Protein AF-A0A952DZU2-F1 (afdb_monomer)

Solvent-accessible surface area (backbone atoms only — not comparable to full-atom values): 10798 Å² total; per-residue (Å²): 139,82,83,81,83,76,73,86,67,88,85,67,84,76,77,69,56,69,80,47,54,79,57,41,56,65,68,58,56,51,52,54,42,54,77,71,47,95,47,77,78,53,38,59,55,47,50,52,53,35,51,53,52,50,53,54,41,44,78,71,70,48,87,84,48,56,68,54,53,53,50,50,45,50,53,47,50,51,54,50,52,52,50,55,48,52,55,49,53,50,48,52,51,54,55,57,62,64,62,76,58,91,70,89,75,73,101,78,83,53,73,67,55,56,48,52,51,49,46,48,53,53,49,46,66,74,45,56,76,65,58,38,48,51,51,48,46,48,68,32,92,88,65,57,44,50,44,52,58,50,4,68,74,73,77,40,54,38,69,53,39,45,52,49,49,51,52,53,50,54,50,42,51,51,52,46,51,54,65,73,76,108

Secondary structure (DSSP, 8-state):
---------TT------HHHHTTS-HHHHHHHHHHH-SSTHHHHHHHHHHHHHHHHHHHTT----HHHHHHHHHHHHHHHHHHHHHHHHHHHHHHHHTT-S-----S---HHHHHHHHHHHHHHHTS-HHHHHHHHHHH-TTT---HHHHHHHHT--HHHHHHHHHHHHHHHHHHHHHHH--

Mean predicted aligned error: 18.75 Å

Sequence (182 aa):
MTINNSLNTDRFQLKFPLWLEDILPVQSAMSYVRSRSSRNSDVDDILNLALERLRKSRCRGVQINKGYVFTTLRNLVIDRNKKLKSERDKRSESEESRLHRPSKEIVSKNSNDDEKSKWVFEAINQFDLRGRVIVKLRCHPLYKFTFKEIGDIIGYSESTARTEFKNIREIIKSYVNAKTYT

Foldseek 3Di:
DDDDPCPPPPPDPPPQDPVVCVADPPVVLLVVLVVLAPDNVVSNVLVVVLSVVVVVCVVVVHDDHNVNSVVSSVVSSVVVVVVVVVVVVVVVVVVVVVVPPDDDDDPPDDVVVVVLVVLLVVLLVPDDPLLVQLCCQCVPPPHNDQLCVSCVVSVHHSVRSVVSPVVSVVSSVVRSVVVVVD

Radius of gyration: 24.89 Å; Cα contacts (8 Å, |Δi|>4): 102; chains: 1; bounding box: 62×43×68 Å

pLDDT: mean 73.69, std 16.46, range [33.16, 92.06]

Nearest PDB structures (foldseek):
  1or7-assembly3_A  TM=4.077E-01  e=3.264E-03  Escherichia coli
  8hkc-assembly1_E  TM=4.055E-01  e=5.555E-03  Escherichia coli K-12

Structure (mmCIF, N/CA/C/O backbone):
data_AF-A0A952DZU2-F1
#
_entry.id   AF-A0A952DZU2-F1
#
loop_
_atom_site.group_PDB
_atom_site.id
_atom_site.type_symbol
_atom_site.label_atom_id
_atom_site.label_alt_id
_atom_site.label_comp_id
_atom_site.label_asym_id
_atom_site.label_entity_id
_atom_site.label_seq_id
_atom_site.pdbx_PDB_ins_code
_atom_site.Cartn_x
_atom_site.Cartn_y
_atom_site.Cartn_z
_atom_site.occupancy
_atom_site.B_iso_or_equiv
_atom_site.auth_seq_id
_atom_site.auth_comp_id
_atom_site.auth_asym_id
_atom_site.auth_atom_id
_atom_site.pdbx_PDB_model_num
ATOM 1 N N . MET A 1 1 ? -26.184 -23.952 -12.943 1.00 35.69 1 MET A N 1
ATOM 2 C CA . MET A 1 1 ? -24.734 -23.766 -13.167 1.00 35.69 1 MET A CA 1
ATOM 3 C C . MET A 1 1 ? -24.291 -22.562 -12.359 1.00 35.69 1 MET A C 1
ATOM 5 O O . MET A 1 1 ? -24.525 -21.434 -12.767 1.00 35.69 1 MET A O 1
ATOM 9 N N . THR A 1 2 ? -23.770 -22.804 -11.162 1.00 33.16 2 THR A N 1
ATOM 10 C CA . THR A 1 2 ? -23.407 -21.765 -10.193 1.00 33.16 2 THR A CA 1
ATOM 11 C C . THR A 1 2 ? -21.909 -21.517 -10.316 1.00 33.16 2 THR A C 1
ATOM 13 O O . THR A 1 2 ? -21.110 -22.430 -10.120 1.00 33.16 2 THR A O 1
ATOM 16 N N . ILE A 1 3 ? -21.530 -20.306 -10.722 1.00 36.62 3 ILE A N 1
ATOM 17 C CA . ILE A 1 3 ? -20.132 -19.905 -10.888 1.00 36.62 3 ILE A CA 1
ATOM 18 C C . ILE A 1 3 ? -19.553 -19.667 -9.491 1.00 36.62 3 ILE A C 1
ATOM 20 O O . ILE A 1 3 ? -19.939 -18.728 -8.795 1.00 36.62 3 ILE A O 1
ATOM 24 N N . ASN A 1 4 ? -18.642 -20.546 -9.081 1.00 34.88 4 ASN A N 1
ATOM 25 C CA . ASN A 1 4 ? -17.862 -20.410 -7.859 1.00 34.88 4 ASN A CA 1
ATOM 26 C C . ASN A 1 4 ? -16.911 -19.212 -7.985 1.00 34.88 4 ASN A C 1
ATOM 28 O O . ASN A 1 4 ? -15.838 -19.313 -8.576 1.00 34.88 4 ASN A O 1
ATOM 32 N N . ASN A 1 5 ? -17.287 -18.087 -7.378 1.00 39.88 5 ASN A N 1
ATOM 33 C CA . ASN A 1 5 ? -16.368 -17.003 -7.036 1.00 39.88 5 ASN A CA 1
ATOM 34 C C . ASN A 1 5 ? -15.533 -17.416 -5.812 1.00 39.88 5 ASN A C 1
ATOM 36 O O . ASN A 1 5 ? -15.720 -16.905 -4.710 1.00 39.88 5 ASN A O 1
ATOM 40 N N . SER A 1 6 ? -14.597 -18.352 -5.989 1.00 36.16 6 SER A N 1
ATOM 41 C CA . SER A 1 6 ? -13.547 -18.597 -4.997 1.00 36.16 6 SER A CA 1
ATOM 42 C C . SER A 1 6 ? -12.444 -17.553 -5.183 1.00 36.16 6 SER A C 1
ATOM 44 O O . SER A 1 6 ? -11.382 -17.822 -5.750 1.00 36.16 6 SER A O 1
ATOM 46 N N . LEU A 1 7 ? -12.712 -16.326 -4.730 1.00 38.25 7 LEU A N 1
ATOM 47 C CA . LEU A 1 7 ? -11.639 -15.388 -4.429 1.00 38.25 7 LEU A CA 1
ATOM 48 C C . LEU A 1 7 ? -10.814 -16.023 -3.315 1.00 38.25 7 LEU A C 1
ATOM 50 O O . LEU A 1 7 ? -11.306 -16.273 -2.222 1.00 38.25 7 LEU A O 1
ATOM 54 N N . ASN A 1 8 ? -9.574 -16.332 -3.658 1.00 33.81 8 ASN A N 1
ATOM 55 C CA . ASN A 1 8 ? -8.573 -16.992 -2.842 1.00 33.81 8 ASN A CA 1
ATOM 56 C C . ASN A 1 8 ? -8.267 -16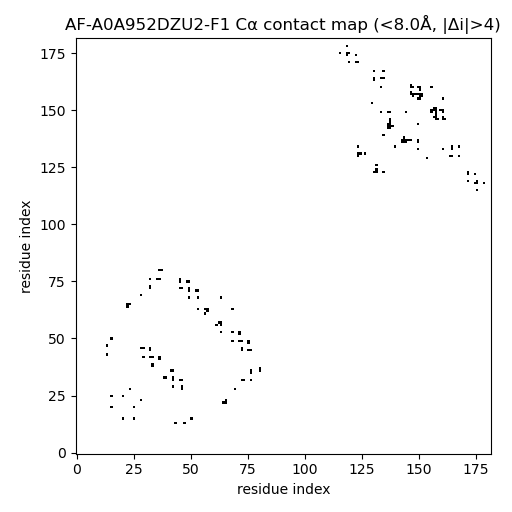.133 -1.591 1.00 33.81 8 ASN A C 1
ATOM 58 O O . ASN A 1 8 ? -7.350 -15.314 -1.591 1.00 33.81 8 ASN A O 1
ATOM 62 N N . THR A 1 9 ? -9.094 -16.255 -0.547 1.00 44.84 9 THR A N 1
ATOM 63 C CA . THR A 1 9 ? -8.983 -15.547 0.744 1.00 44.84 9 THR A CA 1
ATOM 64 C C . THR A 1 9 ? -8.050 -16.238 1.741 1.00 44.84 9 THR A C 1
ATOM 66 O O . THR A 1 9 ? -7.804 -15.706 2.821 1.00 44.84 9 THR A O 1
ATOM 69 N N . ASP A 1 10 ? -7.469 -17.380 1.380 1.00 36.72 10 ASP A N 1
ATOM 70 C CA . ASP A 1 10 ? -6.779 -18.271 2.322 1.00 36.72 10 ASP A CA 1
ATOM 71 C C . ASP A 1 10 ? -5.339 -17.890 2.689 1.00 36.72 10 ASP A C 1
ATOM 73 O O . ASP A 1 10 ? -4.655 -18.658 3.361 1.00 36.72 10 ASP A O 1
ATOM 77 N N . ARG A 1 11 ? -4.842 -16.702 2.320 1.00 38.53 11 ARG A N 1
ATOM 78 C CA . ARG A 1 11 ? -3.463 -16.310 2.682 1.00 38.53 11 ARG A CA 1
ATOM 79 C C . ARG A 1 11 ? -3.306 -15.339 3.843 1.00 38.53 11 ARG A C 1
ATOM 81 O O . ARG A 1 11 ? -2.178 -15.157 4.280 1.00 38.53 11 ARG A O 1
ATOM 88 N N . PHE A 1 12 ? -4.379 -14.772 4.394 1.00 42.47 12 PHE A N 1
ATOM 89 C CA . PHE A 1 12 ? -4.252 -13.787 5.476 1.00 42.47 12 PHE A CA 1
ATOM 90 C C . PHE A 1 12 ? -5.420 -13.865 6.464 1.00 42.47 12 PHE A C 1
ATOM 92 O O . PHE A 1 12 ? -6.283 -12.991 6.507 1.00 42.47 12 PHE A O 1
ATOM 99 N N . GLN A 1 13 ? -5.447 -14.917 7.289 1.00 45.38 13 GLN A N 1
ATOM 100 C CA . GLN A 1 13 ? -6.328 -14.966 8.458 1.00 45.38 13 GLN A CA 1
ATOM 101 C C . GLN A 1 13 ? -5.764 -14.080 9.578 1.00 45.38 13 GLN A C 1
ATOM 103 O O . GLN A 1 13 ? -5.236 -14.561 10.580 1.00 45.38 13 GLN A O 1
ATOM 108 N N . LEU A 1 14 ? -5.896 -12.763 9.425 1.00 53.56 14 LEU A N 1
ATOM 109 C CA . LEU A 1 14 ? -5.988 -11.884 10.588 1.00 53.56 14 LEU A CA 1
ATOM 110 C C . LEU A 1 14 ? -7.241 -12.321 11.356 1.00 53.56 14 LEU A C 1
ATOM 112 O O . LEU A 1 14 ? -8.358 -11.992 10.963 1.00 53.56 14 LEU A O 1
ATOM 116 N N . LYS A 1 15 ? -7.068 -13.118 12.416 1.00 60.16 15 LYS A N 1
ATOM 117 C CA . LYS A 1 15 ? -8.166 -13.467 13.322 1.00 60.16 15 LYS A CA 1
ATOM 118 C C . LYS A 1 15 ? -8.523 -12.221 14.116 1.00 60.16 15 LYS A C 1
ATOM 120 O O . LYS A 1 15 ? -7.889 -11.910 15.127 1.00 60.16 15 LYS A O 1
ATOM 125 N N . PHE A 1 16 ? -9.509 -11.483 13.621 1.00 63.47 16 PHE A N 1
ATOM 126 C CA . PHE A 1 16 ? -10.085 -10.393 14.378 1.00 63.47 16 PHE A CA 1
ATOM 127 C C . PHE A 1 16 ? -10.717 -10.966 15.649 1.00 63.47 16 PHE A C 1
ATOM 129 O O . PHE A 1 16 ? -11.308 -12.045 15.626 1.00 63.47 16 PHE A O 1
ATOM 136 N N . PRO A 1 17 ? -10.555 -10.298 16.797 1.00 68.38 17 PRO A N 1
ATOM 137 C CA . PRO A 1 17 ? -11.273 -10.707 17.986 1.00 68.38 17 PRO A CA 1
ATOM 138 C C . PRO A 1 17 ? -12.782 -10.606 17.731 1.00 68.38 17 PRO A C 1
ATOM 140 O O . PRO A 1 17 ? -13.221 -9.588 17.203 1.00 68.38 17 PRO A O 1
ATOM 143 N N . LEU A 1 18 ? -13.562 -11.595 18.178 1.00 67.81 18 LEU A N 1
ATOM 144 C CA . LEU A 1 18 ? -15.026 -11.647 17.996 1.00 67.81 18 LEU A CA 1
ATOM 145 C C . LEU A 1 18 ? -15.722 -10.324 18.364 1.00 67.81 18 LEU A C 1
ATOM 147 O O . LEU A 1 18 ? -16.526 -9.793 17.615 1.00 67.81 18 LEU A O 1
ATOM 151 N N . TRP A 1 19 ? -15.299 -9.706 19.468 1.00 68.62 19 TRP A N 1
ATOM 152 C CA . TRP A 1 19 ? -15.843 -8.426 19.931 1.00 68.62 19 TRP A CA 1
ATOM 153 C C . TRP A 1 19 ? -15.613 -7.244 18.978 1.00 68.62 19 TRP A C 1
ATOM 155 O O . TRP A 1 19 ? -16.259 -6.211 19.123 1.00 68.62 19 TRP A O 1
ATOM 165 N N . LEU A 1 20 ? -14.639 -7.341 18.071 1.00 68.88 20 LEU A N 1
ATOM 166 C CA . LEU A 1 20 ? -14.389 -6.328 17.053 1.00 68.88 20 LEU A CA 1
ATOM 167 C C . LEU A 1 20 ? -15.168 -6.622 15.769 1.00 68.88 20 LEU A C 1
ATOM 169 O O . LEU A 1 20 ? -15.533 -5.671 15.083 1.00 68.88 20 LEU A O 1
ATOM 173 N N . GLU A 1 21 ? -15.453 -7.895 15.474 1.00 69.94 21 GLU A N 1
ATOM 174 C CA . GLU A 1 21 ? -16.334 -8.290 14.366 1.00 69.94 21 GLU A CA 1
ATOM 175 C C . GLU A 1 21 ? -17.745 -7.721 14.563 1.00 69.94 21 GLU A C 1
ATOM 177 O O . GLU A 1 21 ? -18.332 -7.201 13.614 1.00 69.94 21 GLU A O 1
ATOM 182 N N . ASP A 1 22 ? -18.217 -7.681 15.813 1.00 68.81 22 ASP A N 1
ATOM 183 C CA . ASP A 1 22 ? -19.495 -7.063 16.191 1.00 68.81 22 ASP A CA 1
ATOM 184 C C . ASP A 1 22 ? -19.522 -5.535 15.972 1.00 68.81 22 ASP A C 1
ATOM 186 O O . ASP A 1 22 ? -20.578 -4.934 15.773 1.00 68.81 22 ASP A O 1
ATOM 190 N N . ILE A 1 23 ? -18.360 -4.873 16.014 1.00 71.31 23 ILE A N 1
ATOM 191 C CA . ILE A 1 23 ? -18.237 -3.404 15.944 1.00 71.31 23 ILE A CA 1
ATOM 192 C C . ILE A 1 23 ? -17.929 -2.934 14.516 1.00 71.31 23 ILE A C 1
ATOM 194 O O . ILE A 1 23 ? -18.311 -1.824 14.116 1.00 71.31 23 ILE A O 1
ATOM 198 N N . LEU A 1 24 ? -17.193 -3.737 13.747 1.00 73.50 24 LEU A N 1
ATOM 199 C CA . LEU A 1 24 ? -16.714 -3.365 12.427 1.00 73.50 24 LEU A CA 1
ATOM 200 C C . LEU A 1 24 ? -16.529 -4.594 11.524 1.00 73.50 24 LEU A C 1
ATOM 202 O O . LEU A 1 24 ? -15.753 -5.486 11.867 1.00 73.50 24 LEU A O 1
ATOM 206 N N . PRO A 1 25 ? -17.100 -4.594 10.303 1.00 75.62 25 PRO A N 1
ATOM 207 C CA . PRO A 1 25 ? -16.791 -5.629 9.330 1.00 75.62 25 PRO A CA 1
ATOM 208 C C . PRO A 1 25 ? -15.300 -5.596 8.979 1.00 75.62 25 PRO A C 1
ATOM 210 O O . PRO A 1 25 ? -14.771 -4.561 8.556 1.00 75.62 25 PRO A O 1
ATOM 213 N N . VAL A 1 26 ? -14.633 -6.745 9.096 1.00 71.00 26 VAL A N 1
ATOM 214 C CA . VAL A 1 26 ? -13.205 -6.930 8.771 1.00 71.00 26 VAL A CA 1
ATOM 215 C C . VAL A 1 26 ? -12.861 -6.379 7.385 1.00 71.00 26 VAL A C 1
ATOM 217 O O . VAL A 1 26 ? -11.867 -5.671 7.202 1.00 71.00 26 VAL A O 1
ATOM 220 N N . GLN A 1 27 ? -13.740 -6.622 6.411 1.00 76.06 27 GLN A N 1
ATOM 221 C CA . GLN A 1 27 ? -13.585 -6.138 5.041 1.00 76.06 27 GLN A CA 1
ATOM 222 C C . GLN A 1 27 ? -13.565 -4.605 4.951 1.00 76.06 27 GLN A C 1
ATOM 224 O O . GLN A 1 27 ? -12.796 -4.047 4.166 1.00 76.06 27 GLN A O 1
ATOM 229 N N . SER A 1 28 ? -14.358 -3.904 5.768 1.00 81.38 28 SER A N 1
ATOM 230 C CA . SER A 1 28 ? -14.385 -2.438 5.795 1.00 81.38 28 SER A CA 1
ATOM 231 C C . SER A 1 28 ? -13.097 -1.859 6.382 1.00 81.38 28 SER A C 1
ATOM 233 O O . SER A 1 28 ? -12.567 -0.888 5.842 1.00 81.38 28 SER A O 1
ATOM 235 N N . ALA A 1 29 ? -12.559 -2.472 7.442 1.00 78.25 29 ALA A N 1
ATOM 236 C CA . ALA A 1 29 ? -11.277 -2.077 8.027 1.00 78.25 29 ALA A CA 1
ATOM 237 C C . ALA A 1 29 ? -10.123 -2.271 7.031 1.00 78.25 29 ALA A C 1
ATOM 239 O O . ALA A 1 29 ? -9.343 -1.349 6.787 1.00 78.25 29 ALA A O 1
ATOM 240 N N . MET A 1 30 ? -10.059 -3.449 6.400 1.00 79.69 30 MET A N 1
ATOM 241 C CA . MET A 1 30 ? -9.048 -3.769 5.391 1.00 79.69 30 MET A CA 1
ATOM 242 C C . MET A 1 30 ? -9.118 -2.833 4.185 1.00 79.69 30 MET A C 1
ATOM 244 O O . MET A 1 30 ? -8.090 -2.321 3.746 1.00 79.69 30 MET A O 1
ATOM 248 N N . SER A 1 31 ? -10.320 -2.574 3.665 1.00 82.88 31 SER A N 1
ATOM 249 C CA . SER A 1 31 ? -10.513 -1.685 2.513 1.00 82.88 31 SER A CA 1
ATOM 250 C C . SER A 1 31 ? -10.105 -0.247 2.834 1.00 82.88 31 SER A C 1
ATOM 252 O O . SER A 1 31 ? -9.425 0.395 2.034 1.00 82.88 31 SER A O 1
ATOM 254 N N . TYR A 1 32 ? -10.443 0.242 4.033 1.00 86.06 32 TYR A N 1
ATOM 255 C CA . TYR A 1 32 ? -10.018 1.561 4.495 1.00 86.06 32 TYR A CA 1
ATOM 256 C C . TYR A 1 32 ? -8.491 1.688 4.523 1.00 86.06 32 TYR A C 1
ATOM 258 O O . TYR A 1 32 ? -7.946 2.617 3.926 1.00 86.06 32 TYR A O 1
ATOM 266 N N . VAL A 1 33 ? -7.796 0.736 5.154 1.00 84.25 33 VAL A N 1
ATOM 267 C CA . VAL A 1 33 ? -6.329 0.766 5.260 1.00 84.25 33 VAL A CA 1
ATOM 268 C C . VAL A 1 33 ? -5.681 0.620 3.881 1.00 84.25 33 VAL A C 1
ATOM 270 O O . VAL A 1 33 ? -4.818 1.422 3.537 1.00 84.25 33 VAL A O 1
ATOM 273 N N . ARG A 1 34 ? -6.148 -0.313 3.040 1.00 84.56 34 ARG A N 1
ATOM 274 C CA . ARG A 1 34 ? -5.653 -0.485 1.659 1.00 84.56 34 ARG A CA 1
ATOM 275 C C . ARG A 1 34 ? -5.768 0.787 0.828 1.00 84.56 34 ARG A C 1
ATOM 277 O O . ARG A 1 34 ? -4.834 1.122 0.115 1.00 84.56 34 ARG A O 1
ATOM 284 N N . SER A 1 35 ? -6.872 1.523 0.955 1.00 85.50 35 SER A N 1
ATOM 285 C CA . SER A 1 35 ? -7.073 2.768 0.201 1.00 85.50 35 SER A CA 1
ATOM 286 C C . SER A 1 35 ? -6.131 3.911 0.609 1.00 85.50 35 SER A C 1
ATOM 288 O O . SER A 1 35 ? -6.029 4.905 -0.107 1.00 85.50 35 SER A O 1
ATOM 290 N N . ARG A 1 36 ? -5.463 3.813 1.769 1.00 83.00 36 ARG A N 1
ATOM 291 C CA . ARG A 1 36 ? -4.631 4.888 2.344 1.00 83.00 36 ARG A CA 1
ATOM 292 C C . ARG A 1 36 ? -3.164 4.503 2.563 1.00 83.00 36 ARG A C 1
ATOM 294 O O . ARG A 1 36 ? -2.341 5.387 2.816 1.00 83.00 36 ARG A O 1
ATOM 301 N N . SER A 1 37 ? -2.839 3.219 2.469 1.00 78.75 37 SER A N 1
ATOM 302 C CA . SER A 1 37 ? -1.480 2.691 2.574 1.00 78.75 37 SER A CA 1
ATOM 303 C C . SER A 1 37 ? -0.806 2.634 1.205 1.00 78.75 37 SER A C 1
ATOM 305 O O . SER A 1 37 ? -1.419 2.276 0.208 1.00 78.75 37 SER A O 1
ATOM 307 N N . SER A 1 38 ? 0.488 2.961 1.156 1.00 71.12 38 SER A N 1
ATOM 308 C CA . SER A 1 38 ? 1.263 2.940 -0.098 1.00 71.12 38 SER A CA 1
ATOM 309 C C . SER A 1 38 ? 1.658 1.529 -0.556 1.00 71.12 38 SER A C 1
ATOM 311 O O . SER A 1 38 ? 2.001 1.338 -1.720 1.00 71.12 38 SER A O 1
ATOM 313 N N . ARG A 1 39 ? 1.668 0.542 0.350 1.00 73.62 39 ARG A N 1
ATOM 314 C CA . ARG A 1 39 ? 2.033 -0.853 0.063 1.00 73.62 39 ARG A CA 1
ATOM 315 C C . ARG A 1 39 ? 1.045 -1.802 0.725 1.00 73.62 39 ARG A C 1
ATOM 317 O O . ARG A 1 39 ? 0.619 -1.569 1.853 1.00 73.62 39 ARG A O 1
ATOM 324 N N . ASN A 1 40 ? 0.756 -2.914 0.053 1.00 66.62 40 ASN A N 1
ATOM 325 C CA . ASN A 1 40 ? -0.113 -3.959 0.597 1.00 66.62 40 ASN A CA 1
ATOM 326 C C . ASN A 1 40 ? 0.497 -4.654 1.822 1.00 66.62 40 ASN A C 1
ATOM 328 O O . ASN A 1 40 ? -0.244 -5.025 2.722 1.00 66.62 40 ASN A O 1
ATOM 332 N N . SER A 1 41 ? 1.829 -4.766 1.897 1.00 68.88 41 SER A N 1
ATOM 333 C CA . SER A 1 41 ? 2.523 -5.336 3.061 1.00 68.88 41 SER A CA 1
ATOM 334 C C . SER A 1 41 ? 2.286 -4.544 4.349 1.00 68.88 41 SER A C 1
ATOM 336 O O . SER A 1 41 ? 2.275 -5.121 5.425 1.00 68.88 41 SER A O 1
ATOM 338 N N . ASP A 1 42 ? 2.063 -3.229 4.253 1.00 75.50 42 ASP A N 1
ATOM 339 C CA . ASP A 1 42 ? 1.824 -2.387 5.430 1.00 75.50 42 ASP A CA 1
ATOM 340 C C . ASP A 1 42 ? 0.398 -2.551 5.983 1.00 75.50 42 ASP A C 1
ATOM 342 O O . ASP A 1 42 ? 0.113 -2.114 7.095 1.00 75.50 42 ASP A O 1
ATOM 346 N N . VAL A 1 43 ? -0.523 -3.143 5.216 1.00 80.38 43 VAL A N 1
ATOM 347 C CA . VAL A 1 43 ? -1.936 -3.256 5.602 1.00 80.38 43 VAL A CA 1
ATOM 348 C C . VAL A 1 43 ? -2.088 -4.163 6.815 1.00 80.38 43 VAL A C 1
ATOM 350 O O . VAL A 1 43 ? -2.708 -3.759 7.797 1.00 80.38 43 VAL A O 1
ATOM 353 N N . ASP A 1 44 ? -1.491 -5.351 6.769 1.00 81.62 44 ASP A N 1
ATOM 354 C CA . ASP A 1 44 ? -1.604 -6.322 7.856 1.00 81.62 44 ASP A CA 1
ATOM 355 C C . ASP A 1 44 ? -0.863 -5.843 9.106 1.00 81.62 44 ASP A C 1
ATOM 357 O O . ASP A 1 44 ? -1.381 -5.966 10.216 1.00 81.62 44 ASP A O 1
ATOM 361 N N . ASP A 1 45 ? 0.291 -5.196 8.933 1.00 85.25 45 ASP A N 1
ATOM 362 C CA . ASP A 1 45 ? 1.046 -4.585 10.029 1.00 85.25 45 ASP A CA 1
ATOM 363 C C . ASP A 1 45 ? 0.230 -3.500 10.743 1.00 85.25 45 ASP A C 1
ATOM 365 O O . ASP A 1 45 ? 0.155 -3.475 11.973 1.00 85.25 45 ASP A O 1
ATOM 369 N N . ILE A 1 46 ? -0.423 -2.614 9.985 1.00 86.75 46 ILE A N 1
ATOM 370 C CA . ILE A 1 46 ? -1.264 -1.546 10.540 1.00 86.75 46 ILE A CA 1
ATOM 371 C C . ILE A 1 46 ? -2.480 -2.130 11.260 1.00 86.75 46 ILE A C 1
ATOM 373 O O . ILE A 1 46 ? -2.829 -1.653 12.341 1.00 86.75 46 ILE A O 1
ATOM 377 N N . LEU A 1 47 ? -3.118 -3.156 10.690 1.00 86.75 47 LEU A N 1
ATOM 378 C CA . LEU A 1 47 ? -4.264 -3.819 11.313 1.00 86.75 47 LEU A CA 1
ATOM 379 C C . LEU A 1 47 ? -3.861 -4.521 12.612 1.00 86.75 47 LEU A C 1
ATOM 381 O O . LEU A 1 47 ? -4.526 -4.327 13.627 1.00 86.75 47 LEU A O 1
ATOM 385 N N . ASN A 1 48 ? -2.741 -5.243 12.626 1.00 84.88 48 ASN A N 1
ATOM 386 C CA . ASN A 1 48 ? -2.205 -5.864 13.837 1.00 84.88 48 ASN A CA 1
ATOM 387 C C . ASN A 1 48 ? -1.867 -4.823 14.913 1.00 84.88 48 ASN A C 1
ATOM 389 O O . ASN A 1 48 ? -2.236 -4.985 16.078 1.00 84.88 48 ASN A O 1
ATOM 393 N N . LEU A 1 49 ? -1.232 -3.708 14.535 1.00 89.19 49 LEU A N 1
ATOM 394 C CA . LEU A 1 49 ? -0.922 -2.634 15.482 1.00 89.19 49 LEU A CA 1
ATOM 395 C C . LEU A 1 49 ? -2.192 -1.967 16.030 1.00 89.19 49 LEU A C 1
ATOM 397 O O . LEU A 1 49 ? -2.238 -1.576 17.199 1.00 89.19 49 LEU A O 1
ATOM 401 N N . ALA A 1 50 ? -3.225 -1.836 15.195 1.00 88.06 50 ALA A N 1
ATOM 402 C CA . ALA A 1 50 ? -4.523 -1.315 15.604 1.00 88.06 50 ALA A CA 1
ATOM 403 C C . ALA A 1 50 ? -5.198 -2.249 16.603 1.00 88.06 50 ALA A C 1
ATOM 405 O O . ALA A 1 50 ? -5.634 -1.787 17.654 1.00 88.06 50 ALA A O 1
ATOM 406 N N . LEU A 1 51 ? -5.220 -3.552 16.322 1.00 86.81 51 LEU A N 1
ATOM 407 C CA . LEU A 1 51 ? -5.756 -4.568 17.224 1.00 86.81 51 LEU A CA 1
ATOM 408 C C . LEU A 1 51 ? -5.073 -4.533 18.589 1.00 86.81 51 LEU A C 1
ATOM 410 O O . LEU A 1 51 ? -5.751 -4.533 19.615 1.00 86.81 51 LEU A O 1
ATOM 414 N N . GLU A 1 52 ? -3.748 -4.422 18.608 1.00 88.00 52 GLU A N 1
ATOM 415 C CA . GLU A 1 52 ? -2.979 -4.342 19.846 1.00 88.00 52 GLU A CA 1
ATOM 416 C C . GLU A 1 52 ? -3.290 -3.063 20.643 1.00 88.00 52 GLU A C 1
ATOM 418 O O . GLU A 1 52 ? -3.507 -3.110 21.859 1.00 88.00 52 GLU A O 1
ATOM 423 N N . ARG A 1 53 ? -3.385 -1.904 19.972 1.00 88.12 53 ARG A N 1
ATOM 424 C CA . ARG A 1 53 ? -3.783 -0.639 20.619 1.00 88.12 53 ARG A CA 1
ATOM 425 C C . ARG A 1 53 ? -5.207 -0.703 21.163 1.00 88.12 53 ARG A C 1
ATOM 427 O O . ARG A 1 53 ? -5.441 -0.290 22.295 1.00 88.12 53 ARG A O 1
ATOM 434 N N . LEU A 1 54 ? -6.141 -1.243 20.388 1.00 88.44 54 LEU A N 1
ATOM 435 C CA . LEU A 1 54 ? -7.538 -1.390 20.784 1.00 88.44 54 LEU A CA 1
ATOM 436 C C . LEU A 1 54 ? -7.674 -2.350 21.970 1.00 88.44 54 LEU A C 1
ATOM 438 O O . LEU A 1 54 ? -8.348 -2.021 22.942 1.00 88.44 54 LEU A O 1
ATOM 442 N N . ARG A 1 55 ? -6.966 -3.484 21.961 1.00 86.44 55 ARG A N 1
ATOM 443 C CA . ARG A 1 55 ? -6.916 -4.412 23.099 1.00 86.44 55 ARG A CA 1
ATOM 444 C C . ARG A 1 55 ? -6.434 -3.703 24.366 1.00 86.44 55 ARG A C 1
ATOM 446 O O . ARG A 1 55 ? -7.096 -3.786 25.397 1.00 86.44 55 ARG A O 1
ATOM 453 N N . LYS A 1 56 ? -5.332 -2.952 24.280 1.00 88.38 56 LYS A N 1
ATOM 454 C CA . LYS A 1 56 ? -4.792 -2.174 25.407 1.00 88.38 56 LYS A CA 1
ATOM 455 C C . LYS A 1 56 ? -5.768 -1.112 25.911 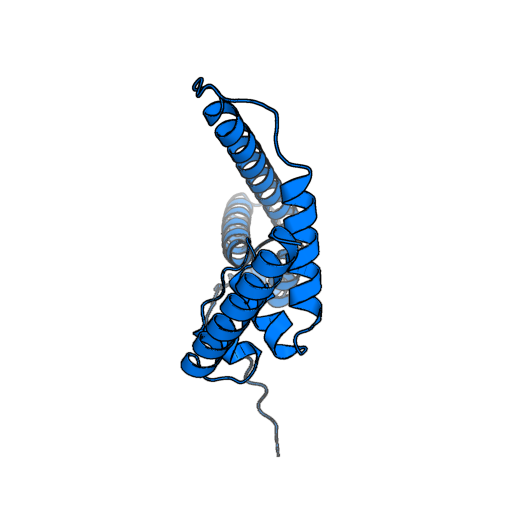1.00 88.38 56 LYS A C 1
ATOM 457 O O . LYS A 1 56 ? -5.951 -0.998 27.120 1.00 88.38 56 LYS A O 1
ATOM 462 N N . SER A 1 57 ? -6.410 -0.359 25.018 1.00 87.00 57 SER A N 1
ATOM 463 C CA . SER A 1 57 ? -7.424 0.635 25.394 1.00 87.00 57 SER A CA 1
ATOM 464 C C . SER A 1 57 ? -8.618 -0.014 26.095 1.00 87.00 57 SER A C 1
ATOM 466 O O . SER A 1 57 ? -9.080 0.498 27.111 1.00 87.00 57 SER A O 1
ATOM 468 N N . ARG A 1 58 ? -9.064 -1.184 25.624 1.00 83.81 58 ARG A N 1
ATOM 469 C CA . ARG A 1 58 ? -10.142 -1.940 26.268 1.00 83.81 58 ARG A CA 1
ATOM 470 C C . ARG A 1 58 ? -9.763 -2.412 27.668 1.00 83.81 58 ARG A C 1
ATOM 472 O O . ARG A 1 58 ? -10.555 -2.257 28.588 1.00 83.81 58 ARG A O 1
ATOM 479 N N . CYS A 1 59 ? -8.552 -2.944 27.847 1.00 85.62 59 CYS A N 1
ATOM 480 C CA . CYS A 1 59 ? -8.045 -3.334 29.168 1.00 85.62 59 CYS A CA 1
ATOM 481 C C . CYS A 1 59 ? -7.974 -2.152 30.148 1.00 85.62 59 CYS A C 1
ATOM 483 O O . CYS A 1 59 ? -8.032 -2.359 31.352 1.00 85.62 59 CYS A O 1
ATOM 485 N N . ARG A 1 60 ? -7.879 -0.917 29.640 1.00 90.88 60 ARG A N 1
ATOM 486 C CA . ARG A 1 60 ? -7.925 0.324 30.431 1.00 90.88 60 ARG A CA 1
ATOM 487 C C . ARG A 1 60 ? -9.347 0.849 30.671 1.00 90.88 60 ARG A C 1
ATOM 489 O O . ARG A 1 60 ? -9.495 1.950 31.184 1.00 90.88 60 ARG A O 1
ATOM 496 N N . GLY A 1 61 ? -10.381 0.108 30.271 1.00 87.56 61 GLY A N 1
ATOM 497 C CA . GLY A 1 61 ? -11.782 0.501 30.445 1.00 87.56 61 GLY A CA 1
ATOM 498 C C . GLY A 1 61 ? -12.299 1.513 29.418 1.00 87.56 61 GLY A C 1
ATOM 499 O O . GLY A 1 61 ? -13.386 2.053 29.595 1.00 87.56 61 GLY A O 1
ATOM 500 N N . VAL A 1 62 ? -11.560 1.783 28.335 1.00 88.44 62 VAL A N 1
ATOM 501 C CA . VAL A 1 62 ? -12.029 2.689 27.275 1.00 88.44 62 VAL A CA 1
ATOM 502 C C . VAL A 1 62 ? -13.123 2.003 26.459 1.00 88.44 62 VAL A C 1
ATOM 504 O O . VAL A 1 62 ? -12.930 0.893 25.958 1.00 88.44 62 VAL A O 1
ATOM 507 N N . GLN A 1 63 ? -14.255 2.684 26.272 1.00 84.62 63 GLN A N 1
ATOM 508 C CA . GLN A 1 63 ? -15.327 2.203 25.408 1.00 84.62 63 GLN A CA 1
ATOM 509 C C . GLN A 1 63 ? -14.897 2.272 23.938 1.00 84.62 63 GLN A C 1
ATOM 511 O O . GLN A 1 63 ? -14.598 3.341 23.404 1.00 84.62 63 GLN A O 1
ATOM 516 N N . ILE A 1 64 ? -14.881 1.118 23.273 1.00 85.88 64 ILE A N 1
ATOM 517 C CA . ILE A 1 64 ? -14.501 1.020 21.865 1.00 85.88 64 ILE A CA 1
ATOM 518 C C . ILE A 1 64 ? -15.764 1.052 21.019 1.00 85.88 64 ILE A C 1
ATOM 520 O O . ILE A 1 64 ? -16.575 0.134 21.061 1.00 85.88 64 ILE A O 1
ATOM 524 N N . ASN A 1 65 ? -15.913 2.116 20.237 1.00 87.56 65 ASN A N 1
ATOM 525 C CA . ASN A 1 65 ? -16.940 2.232 19.211 1.00 87.56 65 ASN A CA 1
ATOM 526 C C . ASN A 1 65 ? -16.296 2.275 17.816 1.00 87.56 65 ASN A C 1
ATOM 528 O O . ASN A 1 65 ? -15.080 2.426 17.669 1.00 87.56 65 ASN A O 1
ATOM 532 N N . LYS A 1 66 ? -17.122 2.180 16.772 1.00 84.38 66 LYS A N 1
ATOM 533 C CA . LYS A 1 66 ? -16.671 2.212 15.373 1.00 84.38 66 LYS A CA 1
ATOM 534 C C . LYS A 1 66 ? -15.812 3.445 15.056 1.00 84.38 66 LYS A C 1
ATOM 536 O O . LYS A 1 66 ? -14.788 3.328 14.385 1.00 84.38 66 LYS A O 1
ATOM 541 N N . GLY A 1 67 ? -16.187 4.616 15.576 1.00 85.38 67 GLY A N 1
ATOM 542 C CA . GLY A 1 67 ? -15.436 5.863 15.394 1.00 85.38 67 GLY A CA 1
ATOM 543 C C . GLY A 1 67 ? -14.035 5.813 16.008 1.00 85.38 67 GLY A C 1
ATOM 544 O O . GLY A 1 67 ? -13.064 6.230 15.374 1.00 85.38 67 GLY A O 1
ATOM 545 N N . TYR A 1 68 ? -13.907 5.235 17.201 1.00 87.62 68 TYR A N 1
ATOM 546 C CA . TYR A 1 68 ? -12.630 5.029 17.876 1.00 87.62 68 TYR A CA 1
ATOM 547 C C . TYR A 1 68 ? -11.728 4.098 17.061 1.00 87.62 68 TYR A C 1
ATOM 549 O O . TYR A 1 68 ? -10.569 4.426 16.810 1.00 87.62 68 TYR A O 1
ATOM 557 N N . VAL A 1 69 ? -12.277 2.992 16.548 1.00 86.38 69 VAL A N 1
ATOM 558 C CA . VAL A 1 69 ? -11.545 2.052 15.683 1.00 86.38 69 VAL A CA 1
ATOM 559 C C . VAL A 1 69 ? -11.007 2.757 14.435 1.00 86.38 69 VAL A C 1
ATOM 561 O O . VAL A 1 69 ? -9.800 2.727 14.191 1.00 86.38 69 VAL A O 1
ATOM 564 N N . PHE A 1 70 ? -11.844 3.478 13.685 1.00 87.50 70 PHE A N 1
ATOM 565 C CA . PHE A 1 70 ? -11.373 4.205 12.499 1.00 87.50 70 PHE A CA 1
ATOM 566 C C . PHE A 1 70 ? -10.369 5.309 12.825 1.00 87.50 70 PHE A C 1
ATOM 568 O O . PHE A 1 70 ? -9.434 5.523 12.058 1.00 87.50 70 PHE A O 1
ATOM 575 N N . THR A 1 71 ? -10.516 5.981 13.965 1.00 89.56 71 THR A N 1
ATOM 576 C CA . THR A 1 71 ? -9.558 7.001 14.408 1.00 89.56 71 THR A CA 1
ATOM 577 C C . THR A 1 71 ? -8.201 6.375 14.718 1.00 89.56 71 THR A C 1
ATOM 579 O O . THR A 1 71 ? -7.173 6.872 14.260 1.00 89.56 71 THR A O 1
ATOM 582 N N . THR A 1 72 ? -8.179 5.239 15.423 1.00 88.81 72 THR A N 1
ATOM 583 C CA . THR A 1 72 ? -6.929 4.512 15.694 1.00 88.81 72 THR A CA 1
ATOM 584 C C . THR A 1 72 ? -6.259 4.031 14.408 1.00 88.81 72 THR A C 1
ATOM 586 O O . THR A 1 72 ? -5.064 4.267 14.236 1.00 88.81 72 THR A O 1
ATOM 589 N N . LEU A 1 73 ? -7.022 3.455 13.471 1.00 88.94 73 LEU A N 1
ATOM 590 C CA . LEU A 1 73 ? -6.523 3.039 12.157 1.00 88.94 73 LEU A CA 1
ATOM 591 C C . LEU A 1 73 ? -5.968 4.223 11.362 1.00 88.94 73 LEU A C 1
ATOM 593 O O . LEU A 1 73 ? -4.856 4.154 10.844 1.00 88.94 73 LEU A O 1
ATOM 597 N N . ARG A 1 74 ? -6.706 5.335 11.303 1.00 89.44 74 ARG A N 1
ATOM 598 C CA . ARG A 1 74 ? -6.280 6.560 10.617 1.00 89.44 74 ARG A CA 1
ATOM 599 C C . ARG A 1 74 ? -4.952 7.074 11.159 1.00 89.44 74 ARG A C 1
ATOM 601 O O . ARG A 1 74 ? -4.055 7.373 10.374 1.00 89.44 74 ARG A O 1
ATOM 608 N N . ASN A 1 75 ? -4.824 7.166 12.480 1.00 92.06 75 ASN A N 1
ATOM 609 C CA . ASN A 1 75 ? -3.610 7.664 13.124 1.00 92.06 75 ASN A CA 1
ATOM 610 C C . ASN A 1 75 ? -2.412 6.763 12.811 1.00 92.06 75 ASN A C 1
ATOM 612 O O . ASN A 1 75 ? -1.347 7.261 12.465 1.00 92.06 75 ASN A O 1
ATOM 616 N N . LEU A 1 76 ? -2.610 5.444 12.832 1.00 90.75 76 LEU A N 1
ATOM 617 C CA . LEU A 1 76 ? -1.574 4.477 12.476 1.00 90.75 76 LEU A CA 1
ATOM 618 C C . LEU A 1 76 ? -1.117 4.598 11.021 1.00 90.75 76 LEU A C 1
ATOM 620 O O . LEU A 1 76 ? 0.084 4.584 10.756 1.00 90.75 76 LEU A O 1
ATOM 624 N N . VAL A 1 77 ? -2.054 4.765 10.085 1.00 89.31 77 VAL A N 1
ATOM 625 C CA . VAL A 1 77 ? -1.726 4.993 8.671 1.00 89.31 77 VAL A CA 1
ATOM 626 C C . VAL A 1 77 ? -0.935 6.294 8.499 1.00 89.31 77 VAL A C 1
ATOM 628 O O . VAL A 1 77 ? 0.067 6.320 7.786 1.00 89.31 77 VAL A O 1
ATOM 631 N N . ILE A 1 78 ? -1.351 7.374 9.168 1.00 88.25 78 ILE A N 1
ATOM 632 C CA . ILE A 1 78 ? -0.649 8.665 9.122 1.00 88.25 78 ILE A CA 1
ATOM 633 C C . ILE A 1 78 ? 0.774 8.527 9.672 1.00 88.25 78 ILE A C 1
ATOM 635 O O . ILE A 1 78 ? 1.718 8.964 9.014 1.00 88.25 78 ILE A O 1
ATOM 639 N N . ASP A 1 79 ? 0.938 7.906 10.840 1.00 88.38 79 ASP A N 1
ATOM 640 C CA . ASP A 1 79 ? 2.245 7.691 11.467 1.00 88.38 79 ASP A CA 1
ATOM 641 C C . ASP A 1 79 ? 3.162 6.861 10.561 1.00 88.38 79 ASP A C 1
ATOM 643 O O . ASP A 1 79 ? 4.334 7.197 10.367 1.00 88.38 79 ASP A O 1
ATOM 647 N N . ARG A 1 80 ? 2.617 5.812 9.931 1.00 86.94 80 ARG A N 1
ATOM 648 C CA . ARG A 1 80 ? 3.363 4.967 8.995 1.00 86.94 80 ARG A CA 1
ATOM 649 C C . ARG A 1 80 ? 3.803 5.744 7.759 1.00 86.94 80 ARG A C 1
ATOM 651 O O . ARG A 1 80 ? 4.973 5.675 7.391 1.00 86.94 80 ARG A O 1
ATOM 658 N N . ASN A 1 81 ? 2.907 6.523 7.161 1.00 84.94 81 ASN A N 1
ATOM 659 C CA . ASN A 1 81 ? 3.221 7.346 5.994 1.00 84.94 81 ASN A CA 1
ATOM 660 C C . ASN A 1 81 ? 4.259 8.430 6.322 1.00 84.94 81 ASN A C 1
ATOM 662 O O . ASN A 1 81 ? 5.165 8.666 5.523 1.00 84.94 81 ASN A O 1
ATOM 666 N N . LYS A 1 82 ? 4.193 9.042 7.513 1.00 85.50 82 LYS A N 1
ATOM 667 C CA . LYS A 1 82 ? 5.224 9.975 7.998 1.00 85.50 82 LYS A CA 1
ATOM 668 C C . LYS A 1 82 ? 6.582 9.293 8.147 1.00 85.50 82 LYS A C 1
ATOM 670 O O . LYS A 1 82 ? 7.583 9.856 7.716 1.00 85.50 82 LYS A O 1
ATOM 675 N N . LYS A 1 83 ? 6.620 8.082 8.712 1.00 85.50 83 LYS A N 1
ATOM 676 C CA . LYS A 1 83 ? 7.856 7.298 8.847 1.00 85.50 83 LYS A CA 1
ATOM 677 C C . LYS A 1 83 ? 8.445 6.923 7.486 1.00 85.50 83 LYS A C 1
ATOM 679 O O . LYS A 1 83 ? 9.640 7.071 7.280 1.00 85.50 83 LYS A O 1
ATOM 684 N N . LEU A 1 84 ? 7.610 6.500 6.538 1.00 82.38 84 LEU A N 1
ATOM 685 C CA . LEU A 1 84 ? 8.056 6.205 5.174 1.00 82.38 84 LEU A CA 1
ATOM 686 C C . LEU A 1 84 ? 8.587 7.450 4.461 1.00 82.38 84 LEU A C 1
ATOM 688 O O . LEU A 1 84 ? 9.531 7.341 3.683 1.00 82.38 84 LEU A O 1
ATOM 692 N N . LYS A 1 85 ? 7.985 8.619 4.707 1.00 81.31 85 LYS A N 1
ATOM 693 C CA . LYS A 1 85 ? 8.477 9.890 4.174 1.00 81.31 85 LYS A CA 1
ATOM 694 C C . LYS A 1 85 ? 9.849 10.226 4.760 1.00 81.31 85 LYS A C 1
ATOM 696 O O . LYS A 1 85 ? 10.777 10.427 3.993 1.00 81.31 85 LYS A O 1
ATOM 701 N N . SER A 1 86 ? 10.013 10.167 6.081 1.00 80.69 86 SER A N 1
ATOM 702 C CA . SER A 1 86 ? 11.297 10.480 6.720 1.00 80.69 86 SER A CA 1
ATOM 703 C C . SER A 1 86 ? 12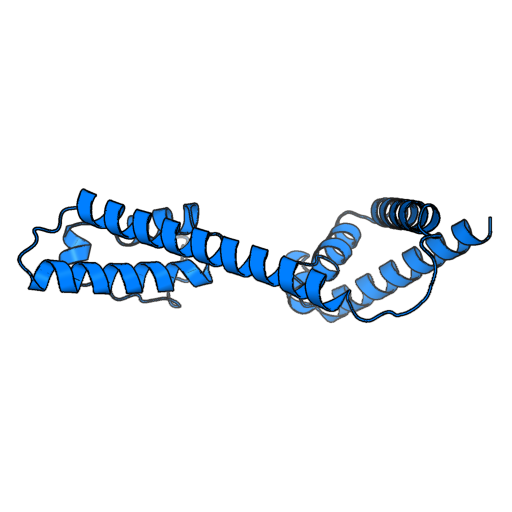.404 9.471 6.404 1.00 80.69 86 SER A C 1
ATOM 705 O O . SER A 1 86 ? 13.558 9.860 6.279 1.00 80.69 86 SER A O 1
ATOM 707 N N . GLU A 1 87 ? 12.088 8.185 6.232 1.00 81.12 87 GLU A N 1
ATOM 708 C CA . GLU A 1 87 ? 13.045 7.190 5.725 1.00 81.12 87 GLU A CA 1
ATOM 709 C C . GLU A 1 87 ? 13.476 7.498 4.287 1.00 81.12 87 GLU A C 1
ATOM 711 O O . GLU A 1 87 ? 14.632 7.274 3.931 1.00 81.12 87 GLU A O 1
ATOM 716 N N . ARG A 1 88 ? 12.562 8.024 3.464 1.00 76.25 88 ARG A N 1
ATOM 717 C CA . ARG A 1 88 ? 12.856 8.436 2.089 1.00 76.25 88 ARG A CA 1
ATOM 718 C C . ARG A 1 88 ? 13.733 9.689 2.069 1.00 76.25 88 ARG A C 1
ATOM 720 O O . ARG A 1 88 ? 14.754 9.663 1.397 1.00 76.25 88 ARG A O 1
ATOM 727 N N . ASP A 1 89 ? 13.388 10.696 2.869 1.00 74.62 89 ASP A N 1
ATOM 728 C CA . ASP A 1 89 ? 14.144 11.947 3.002 1.00 74.62 89 ASP A CA 1
ATOM 729 C C . ASP A 1 89 ? 15.569 11.671 3.525 1.00 74.62 89 ASP A C 1
ATOM 731 O O . ASP A 1 89 ? 16.547 12.099 2.921 1.00 74.62 89 ASP A O 1
ATOM 735 N N . LYS A 1 90 ? 15.717 10.822 4.554 1.00 72.75 90 LYS A N 1
ATOM 736 C CA . LYS A 1 90 ? 17.033 10.382 5.058 1.00 72.75 90 LYS A CA 1
ATOM 737 C C . LYS A 1 90 ? 17.839 9.596 4.030 1.00 72.75 90 LYS A C 1
ATOM 739 O O . LYS A 1 90 ? 19.063 9.681 4.019 1.00 72.75 90 LYS A O 1
ATOM 744 N N . ARG A 1 91 ? 17.179 8.786 3.193 1.00 66.19 91 ARG A N 1
ATOM 745 C CA . ARG A 1 91 ? 17.861 8.052 2.122 1.00 66.19 91 ARG A CA 1
ATOM 746 C C . ARG A 1 91 ? 18.430 9.026 1.098 1.00 66.19 91 ARG A C 1
ATOM 748 O O . ARG A 1 91 ? 19.598 8.883 0.756 1.00 66.19 91 ARG A O 1
ATOM 755 N N . SER A 1 92 ? 17.644 10.025 0.703 1.00 59.75 92 SER A N 1
ATOM 756 C CA . SER A 1 92 ? 18.080 11.112 -0.173 1.00 59.75 92 SER A CA 1
ATOM 757 C C . SER A 1 92 ? 19.246 11.898 0.435 1.00 59.75 92 SER A C 1
ATOM 759 O O . SER A 1 92 ? 20.278 12.013 -0.212 1.00 59.75 92 SER A O 1
ATOM 761 N N . GLU A 1 93 ? 19.167 12.297 1.707 1.00 58.22 93 GLU A N 1
ATOM 762 C CA . GLU A 1 93 ? 20.267 12.984 2.409 1.00 58.22 93 GLU A CA 1
ATOM 763 C C . GLU A 1 93 ? 21.525 12.108 2.547 1.00 58.22 93 GLU A C 1
ATOM 765 O O . GLU A 1 93 ? 22.648 12.602 2.471 1.00 58.22 93 GLU A O 1
ATOM 770 N N . SER A 1 94 ? 21.378 10.792 2.735 1.00 54.66 94 SER A N 1
ATOM 771 C CA . SER A 1 94 ? 22.512 9.860 2.829 1.00 54.66 94 SER A CA 1
ATOM 772 C C . SER A 1 94 ? 23.147 9.523 1.473 1.00 54.66 94 SER A C 1
ATOM 774 O O . SER A 1 94 ? 24.335 9.201 1.419 1.00 54.66 94 SER A O 1
ATOM 776 N N . GLU A 1 95 ? 22.389 9.617 0.379 1.00 50.72 95 GLU A N 1
ATOM 777 C CA . GLU A 1 95 ? 22.917 9.582 -0.988 1.00 50.72 95 GLU A CA 1
ATOM 778 C C . GLU A 1 95 ? 23.636 10.898 -1.317 1.00 50.72 95 GLU A C 1
ATOM 780 O O . GLU A 1 95 ? 24.726 10.864 -1.884 1.00 50.72 95 GLU A O 1
ATOM 785 N N . GLU A 1 96 ? 23.118 12.030 -0.842 1.00 49.44 96 GLU A N 1
ATOM 786 C CA . GLU A 1 96 ? 23.731 13.356 -0.984 1.00 49.44 96 GLU A CA 1
ATOM 787 C C . GLU A 1 96 ? 25.008 13.502 -0.127 1.00 49.44 96 GLU A C 1
ATOM 789 O O . GLU A 1 96 ? 26.027 14.016 -0.580 1.00 49.44 96 GLU A O 1
ATOM 794 N N . SER A 1 97 ? 25.037 12.901 1.066 1.00 45.97 97 SER A N 1
ATOM 795 C CA . SER A 1 97 ? 26.221 12.855 1.944 1.00 45.97 97 SER A CA 1
ATOM 796 C C . SER A 1 97 ? 27.323 11.917 1.431 1.00 45.97 97 SER A C 1
ATOM 798 O O . SER A 1 97 ? 28.495 12.082 1.770 1.00 45.97 97 SER A O 1
ATOM 800 N N . ARG A 1 98 ? 26.982 10.927 0.591 1.00 46.81 98 ARG A N 1
ATOM 801 C CA . ARG A 1 98 ? 27.963 10.061 -0.093 1.00 46.81 98 ARG A CA 1
ATOM 802 C C . ARG A 1 98 ? 28.604 10.730 -1.312 1.00 46.81 98 ARG A C 1
ATOM 804 O O . ARG A 1 98 ? 29.594 10.203 -1.816 1.00 46.81 98 ARG A O 1
ATOM 811 N N . LEU A 1 99 ? 28.105 11.892 -1.742 1.00 47.66 99 LEU A N 1
ATOM 812 C CA . LEU A 1 99 ? 28.704 12.697 -2.812 1.00 47.66 99 LEU A CA 1
ATOM 813 C C . LEU A 1 99 ? 29.867 13.586 -2.328 1.00 47.66 99 LEU A C 1
ATOM 815 O O . LEU A 1 99 ? 30.559 14.179 -3.148 1.00 47.66 99 LEU A O 1
ATOM 819 N N . HIS A 1 100 ? 30.172 13.617 -1.024 1.00 42.47 100 HIS A N 1
ATOM 820 C CA . HIS A 1 100 ? 31.307 14.367 -0.462 1.00 42.47 100 HIS A CA 1
ATOM 821 C C . HIS A 1 100 ? 32.636 13.587 -0.389 1.00 42.47 100 HIS A C 1
ATOM 823 O O . HIS A 1 100 ? 33.501 13.887 0.434 1.00 42.47 100 HIS A O 1
ATOM 829 N N . ARG A 1 101 ? 32.863 12.616 -1.282 1.00 40.78 101 ARG A N 1
ATOM 830 C CA . ARG A 1 101 ? 34.227 12.159 -1.600 1.00 40.78 101 ARG A CA 1
ATOM 831 C C . ARG A 1 101 ? 34.657 12.855 -2.893 1.00 40.78 101 ARG A C 1
ATOM 833 O O . ARG A 1 101 ? 33.951 12.699 -3.889 1.00 40.78 101 ARG A O 1
ATOM 840 N N . PRO A 1 102 ? 35.774 13.609 -2.924 1.00 49.44 102 PRO A N 1
ATOM 841 C CA . PRO A 1 102 ? 36.153 14.359 -4.108 1.00 49.44 102 PRO A CA 1
ATOM 842 C C . PRO A 1 102 ? 36.720 13.377 -5.131 1.00 49.44 102 PRO A C 1
ATOM 844 O O . PRO A 1 102 ? 37.913 13.085 -5.150 1.00 49.44 102 PRO A O 1
ATOM 847 N N . SER A 1 103 ? 35.850 12.852 -5.982 1.00 39.34 103 SER A N 1
ATOM 848 C CA . SER A 1 103 ? 36.274 12.371 -7.289 1.00 39.34 103 SER A CA 1
ATOM 849 C C . SER A 1 103 ? 36.228 13.595 -8.187 1.00 39.34 103 SER A C 1
ATOM 851 O O . SER A 1 103 ? 35.152 14.084 -8.526 1.00 39.34 103 SER A O 1
ATOM 853 N N . LYS A 1 104 ? 37.404 14.145 -8.495 1.00 44.59 104 LYS A N 1
ATOM 854 C CA . LYS A 1 104 ? 37.589 15.010 -9.659 1.00 44.59 104 LYS A CA 1
ATOM 855 C C . LYS A 1 104 ? 36.849 14.376 -10.838 1.00 44.59 104 LYS A C 1
ATOM 857 O O . LYS A 1 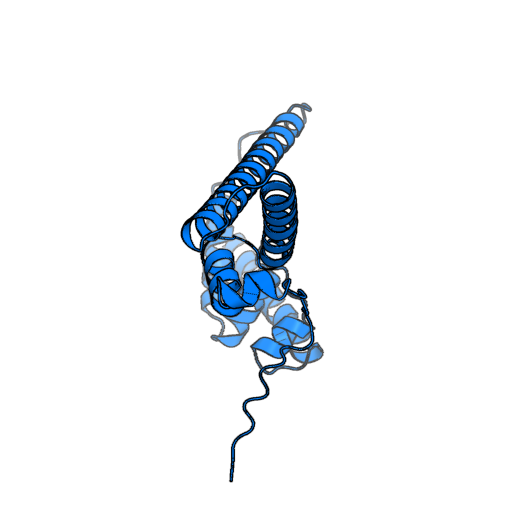104 ? 37.139 13.230 -11.150 1.00 44.59 104 LYS A O 1
ATOM 862 N N . GLU A 1 105 ? 35.930 15.112 -11.451 1.00 36.16 105 GLU A N 1
ATOM 863 C CA . GLU A 1 105 ? 35.912 15.393 -12.892 1.00 36.16 105 GLU A CA 1
ATOM 864 C C . GLU A 1 105 ? 34.556 15.983 -13.306 1.00 36.16 105 GLU A C 1
ATOM 866 O O . GLU A 1 105 ? 33.550 15.296 -13.406 1.00 36.16 105 GLU A O 1
ATOM 871 N N . ILE A 1 106 ? 34.586 17.290 -13.578 1.00 41.09 106 ILE A N 1
ATOM 872 C CA . ILE A 1 106 ? 33.940 17.899 -14.741 1.00 41.09 106 ILE A CA 1
ATOM 873 C C . ILE A 1 106 ? 32.403 17.763 -14.783 1.00 41.09 106 ILE A C 1
ATOM 875 O O . ILE A 1 106 ? 31.832 16.857 -15.385 1.00 41.09 106 ILE A O 1
ATOM 879 N N . VAL A 1 107 ? 31.728 18.797 -14.269 1.00 41.06 107 VAL A N 1
ATOM 880 C CA . VAL A 1 107 ? 30.401 19.218 -14.752 1.00 41.06 107 VAL A CA 1
ATOM 881 C C . VAL A 1 107 ? 30.569 19.722 -16.194 1.00 41.06 107 VAL A C 1
ATOM 883 O O . VAL A 1 107 ? 30.666 20.911 -16.471 1.00 41.06 107 VAL A O 1
ATOM 886 N N . SER A 1 108 ? 30.705 18.778 -17.116 1.00 47.31 108 SER A N 1
ATOM 887 C CA . SER A 1 108 ? 30.516 18.935 -18.557 1.00 47.31 108 SER A CA 1
ATOM 888 C C . SER A 1 108 ? 30.138 17.562 -19.096 1.00 47.31 108 SER A C 1
ATOM 890 O O . SER A 1 108 ? 30.986 16.741 -19.446 1.00 47.31 108 SER A O 1
ATOM 892 N N . LYS A 1 109 ? 28.833 17.297 -19.033 1.00 46.44 109 LYS A N 1
ATOM 893 C CA . LYS A 1 109 ? 28.045 16.297 -19.770 1.00 46.44 109 LYS A CA 1
ATOM 894 C C . LYS A 1 109 ? 26.670 16.318 -19.101 1.00 46.44 109 LYS A C 1
ATOM 896 O O . LYS A 1 109 ? 26.587 16.169 -17.890 1.00 46.44 109 LYS A O 1
ATOM 901 N N . ASN A 1 110 ? 25.599 16.702 -19.798 1.00 45.09 110 ASN A N 1
ATOM 902 C CA . ASN A 1 110 ? 24.649 15.675 -20.229 1.00 45.09 110 ASN A CA 1
ATOM 903 C C . ASN A 1 110 ? 23.551 16.153 -21.202 1.00 45.09 110 ASN A C 1
ATOM 905 O O . ASN A 1 110 ? 22.498 15.530 -21.269 1.00 45.09 110 ASN A O 1
ATOM 909 N N . SER A 1 111 ? 23.791 17.161 -22.045 1.00 50.47 111 SER A N 1
ATOM 910 C CA . SER A 1 111 ? 22.936 17.374 -23.233 1.00 50.47 111 SER A CA 1
ATOM 911 C C . SER A 1 111 ? 22.814 16.084 -24.070 1.00 50.47 111 SER A C 1
ATOM 913 O O . SER A 1 111 ? 21.726 15.719 -24.504 1.00 50.47 111 SER A O 1
ATOM 915 N N . ASN A 1 112 ? 23.901 15.309 -24.169 1.00 52.44 112 ASN A N 1
ATOM 916 C CA . ASN A 1 112 ? 23.912 14.015 -24.860 1.00 52.44 112 ASN A CA 1
ATOM 917 C C . ASN A 1 112 ? 23.155 12.891 -24.118 1.00 52.44 112 ASN A C 1
ATOM 919 O O . ASN A 1 112 ? 22.731 11.936 -24.764 1.00 52.44 112 ASN A O 1
ATOM 923 N N . ASP A 1 113 ? 22.999 12.948 -22.789 1.00 57.31 113 ASP A N 1
ATOM 924 C CA . ASP A 1 113 ? 22.245 11.926 -22.033 1.00 57.31 113 ASP A CA 1
ATOM 925 C C . ASP A 1 113 ? 20.734 12.169 -22.127 1.00 57.31 113 ASP A C 1
ATOM 927 O O . ASP A 1 11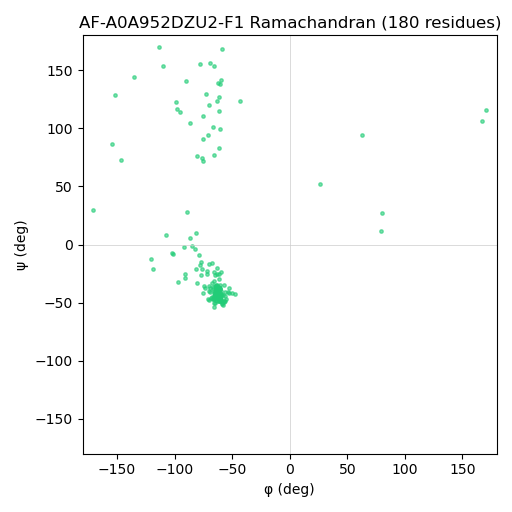3 ? 19.961 11.208 -22.212 1.00 57.31 113 ASP A O 1
ATOM 931 N N . ASP A 1 114 ? 20.313 13.433 -22.212 1.00 63.06 114 ASP A N 1
ATOM 932 C CA . ASP A 1 114 ? 18.928 13.796 -22.518 1.00 63.06 114 ASP A CA 1
ATOM 933 C C . ASP A 1 114 ? 18.547 13.382 -23.950 1.00 63.06 114 ASP A C 1
ATOM 935 O O . ASP A 1 114 ? 17.457 12.853 -24.180 1.00 63.06 114 ASP A O 1
ATOM 939 N N . GLU A 1 115 ? 19.453 13.547 -24.918 1.00 68.06 115 GLU A N 1
ATOM 940 C CA . GLU A 1 115 ? 19.253 13.104 -26.306 1.00 68.06 115 GLU A CA 1
ATOM 941 C C . GLU A 1 115 ? 19.214 11.580 -26.441 1.00 68.06 115 GLU A C 1
ATOM 943 O O . GLU A 1 115 ? 18.285 11.036 -27.042 1.00 68.06 115 GLU A O 1
ATOM 948 N N . LYS A 1 116 ? 20.141 10.861 -25.799 1.00 69.12 116 LYS A N 1
ATOM 949 C CA . LYS A 1 116 ? 20.099 9.391 -25.749 1.00 69.12 116 LYS A CA 1
ATOM 950 C C . LYS A 1 116 ? 18.825 8.882 -25.086 1.00 69.12 116 LYS A C 1
ATOM 952 O O . LYS A 1 116 ? 18.247 7.902 -25.555 1.00 69.12 116 LYS A O 1
ATOM 957 N N . SER A 1 117 ? 18.353 9.553 -24.036 1.00 71.88 117 SER A N 1
ATOM 958 C CA . SER A 1 117 ? 17.089 9.212 -23.375 1.00 71.88 117 SER A CA 1
ATOM 959 C C . SER A 1 117 ? 15.887 9.411 -24.303 1.00 71.88 117 SER A C 1
ATOM 961 O O . SER A 1 117 ? 14.998 8.556 -24.339 1.00 71.88 117 SER A O 1
ATOM 963 N N . LYS A 1 118 ? 15.883 10.479 -25.114 1.00 78.00 118 LYS A N 1
ATOM 964 C CA . LYS A 1 118 ? 14.872 10.691 -26.163 1.00 78.00 118 LYS A CA 1
ATOM 965 C C . LYS A 1 118 ? 14.916 9.589 -27.222 1.00 78.00 118 LYS A C 1
ATOM 967 O O . LYS A 1 118 ? 13.873 9.017 -27.526 1.00 78.00 118 LYS A O 1
ATOM 972 N N . TRP A 1 119 ? 16.097 9.214 -27.718 1.00 80.00 119 TRP A N 1
ATOM 973 C CA . TRP A 1 119 ? 16.232 8.146 -28.720 1.00 80.00 119 TRP A CA 1
ATOM 974 C C . TRP A 1 119 ? 15.799 6.777 -28.195 1.00 80.00 119 TRP A C 1
ATOM 976 O O . TRP A 1 119 ? 15.165 6.011 -28.918 1.00 80.00 119 TRP A O 1
ATOM 986 N N . VAL A 1 120 ? 16.087 6.466 -26.928 1.00 77.94 120 VAL A N 1
ATOM 987 C CA . VAL A 1 120 ? 15.593 5.241 -26.282 1.00 77.94 120 VAL A CA 1
ATOM 988 C C . VAL A 1 120 ? 14.066 5.254 -26.199 1.00 77.94 120 VAL A C 1
ATOM 990 O O . VAL A 1 120 ? 13.431 4.243 -26.494 1.00 77.94 120 VAL A O 1
ATOM 993 N N . PHE A 1 121 ? 13.459 6.386 -25.834 1.00 78.81 121 PHE A N 1
ATOM 994 C CA . PHE A 1 121 ? 12.003 6.511 -25.763 1.00 78.81 121 PHE A CA 1
ATOM 995 C C . PHE A 1 121 ? 11.335 6.385 -27.142 1.00 78.81 121 PHE A C 1
ATOM 997 O O . PHE A 1 121 ? 10.327 5.688 -27.275 1.00 78.81 121 PHE A O 1
ATOM 1004 N N . GLU A 1 122 ? 11.915 6.996 -28.175 1.00 80.31 122 GLU A N 1
ATOM 1005 C CA . GLU A 1 122 ? 11.479 6.843 -29.567 1.00 80.31 122 GLU A CA 1
ATOM 1006 C C . GLU A 1 122 ? 11.562 5.390 -30.035 1.00 80.31 122 GLU A C 1
ATOM 1008 O O . GLU A 1 122 ? 10.575 4.861 -30.546 1.00 80.31 122 GLU A O 1
ATOM 1013 N N . ALA A 1 123 ? 12.697 4.721 -29.801 1.00 80.69 123 ALA A N 1
ATOM 1014 C CA . ALA A 1 123 ? 12.882 3.318 -30.159 1.00 80.69 123 ALA A CA 1
ATOM 1015 C C . ALA A 1 123 ? 11.851 2.424 -29.460 1.00 80.69 123 ALA A C 1
ATOM 1017 O O . ALA A 1 123 ? 11.246 1.566 -30.094 1.00 80.69 123 ALA A O 1
ATOM 1018 N N . ILE A 1 124 ? 11.588 2.657 -28.168 1.00 80.25 124 ILE A N 1
ATOM 1019 C CA . ILE A 1 124 ? 10.568 1.915 -27.415 1.00 80.25 124 ILE A CA 1
ATOM 1020 C C . ILE A 1 124 ? 9.177 2.102 -28.043 1.00 80.25 124 ILE A C 1
ATOM 1022 O O . ILE A 1 124 ? 8.406 1.147 -28.108 1.00 80.25 124 ILE A O 1
ATOM 1026 N N . ASN A 1 125 ? 8.846 3.297 -28.535 1.00 80.62 125 ASN A N 1
ATOM 1027 C CA . ASN A 1 125 ? 7.537 3.571 -29.132 1.00 80.62 125 ASN A CA 1
ATOM 1028 C C . ASN A 1 125 ? 7.301 2.893 -30.490 1.00 80.62 125 ASN A C 1
ATOM 1030 O O . ASN A 1 125 ? 6.142 2.767 -30.882 1.00 80.62 125 ASN A O 1
ATOM 1034 N N . GLN A 1 126 ? 8.354 2.428 -31.167 1.00 80.81 126 GLN A N 1
ATOM 1035 C CA . GLN A 1 126 ? 8.251 1.686 -32.430 1.00 80.81 126 GLN A CA 1
ATOM 1036 C C . GLN A 1 126 ? 7.845 0.218 -32.234 1.00 80.81 126 GLN A C 1
ATOM 1038 O O . GLN A 1 126 ? 7.396 -0.422 -33.183 1.00 80.81 126 GLN A O 1
ATOM 1043 N N . PHE A 1 127 ? 7.970 -0.323 -31.018 1.00 81.12 127 PHE A N 1
ATOM 1044 C CA . PHE A 1 127 ? 7.530 -1.685 -30.727 1.00 81.12 127 PHE A CA 1
ATOM 1045 C C . PHE A 1 127 ? 6.014 -1.769 -30.554 1.00 81.12 127 PHE A C 1
ATOM 1047 O O . PHE A 1 127 ? 5.330 -0.821 -30.144 1.00 81.12 127 PHE A O 1
ATOM 1054 N N . ASP A 1 128 ? 5.485 -2.964 -30.801 1.00 80.62 128 ASP A N 1
ATOM 1055 C CA . ASP A 1 128 ? 4.097 -3.285 -30.519 1.00 80.62 128 ASP A CA 1
ATOM 1056 C C . ASP A 1 128 ? 3.768 -3.100 -29.022 1.00 80.62 128 ASP A C 1
ATOM 1058 O O . ASP A 1 128 ? 4.624 -2.870 -28.158 1.00 80.62 128 ASP A O 1
ATOM 1062 N N . LEU A 1 129 ? 2.477 -3.125 -28.690 1.00 78.00 129 LEU A N 1
ATOM 1063 C CA . LEU A 1 129 ? 2.038 -2.889 -27.314 1.00 78.00 129 LEU A CA 1
ATOM 1064 C C . LEU A 1 129 ? 2.684 -3.883 -26.333 1.00 78.00 129 LEU A C 1
ATOM 1066 O O . LEU A 1 129 ? 3.027 -3.501 -25.215 1.00 78.00 129 LEU A O 1
ATOM 1070 N N . ARG A 1 130 ? 2.898 -5.133 -26.759 1.00 80.25 130 ARG A N 1
ATOM 1071 C CA . ARG A 1 130 ? 3.480 -6.186 -25.921 1.00 80.25 130 ARG A CA 1
ATOM 1072 C C . ARG A 1 130 ? 4.958 -5.925 -25.643 1.00 80.25 130 ARG A C 1
ATOM 1074 O O . ARG A 1 130 ? 5.343 -5.920 -24.476 1.00 80.25 130 ARG A O 1
ATOM 1081 N N . GLY A 1 131 ? 5.763 -5.597 -26.653 1.00 79.75 131 GLY A N 1
ATOM 1082 C CA . GLY A 1 131 ? 7.175 -5.254 -26.477 1.00 79.75 131 GLY A CA 1
ATOM 1083 C C . GLY A 1 131 ? 7.383 -4.021 -25.593 1.00 79.75 131 GLY A C 1
ATOM 1084 O O . GLY A 1 131 ? 8.230 -4.023 -24.693 1.00 79.75 131 GLY A O 1
ATOM 1085 N N . ARG A 1 132 ? 6.529 -3.000 -25.745 1.00 83.69 132 ARG A N 1
ATOM 1086 C CA . ARG A 1 132 ? 6.531 -1.812 -24.871 1.00 83.69 132 ARG A CA 1
ATOM 1087 C C . ARG A 1 132 ? 6.275 -2.156 -23.409 1.00 83.69 132 ARG A C 1
ATOM 1089 O O . ARG A 1 132 ? 6.934 -1.610 -22.521 1.00 83.69 132 ARG A O 1
ATOM 1096 N N . VAL A 1 133 ? 5.325 -3.051 -23.148 1.00 82.88 133 VAL A N 1
ATOM 1097 C CA . VAL A 1 133 ? 4.984 -3.491 -21.790 1.00 82.88 133 VAL A CA 1
ATOM 1098 C C . VAL A 1 133 ? 6.118 -4.323 -21.184 1.00 82.88 133 VAL A C 1
ATOM 1100 O O . VAL A 1 133 ? 6.473 -4.079 -20.033 1.00 82.88 133 VAL A O 1
ATOM 1103 N N . ILE A 1 134 ? 6.763 -5.211 -21.952 1.00 84.56 134 ILE A N 1
ATOM 1104 C CA . ILE A 1 134 ? 7.927 -5.993 -21.490 1.00 84.56 134 ILE A CA 1
ATOM 1105 C C . ILE A 1 134 ? 9.053 -5.069 -21.006 1.00 84.56 134 ILE A C 1
ATOM 1107 O O . ILE A 1 134 ? 9.560 -5.239 -19.894 1.00 84.56 134 ILE A O 1
ATOM 1111 N N . VAL A 1 135 ? 9.427 -4.061 -21.804 1.00 84.00 135 VAL A N 1
ATOM 1112 C CA . VAL A 1 135 ? 10.491 -3.110 -21.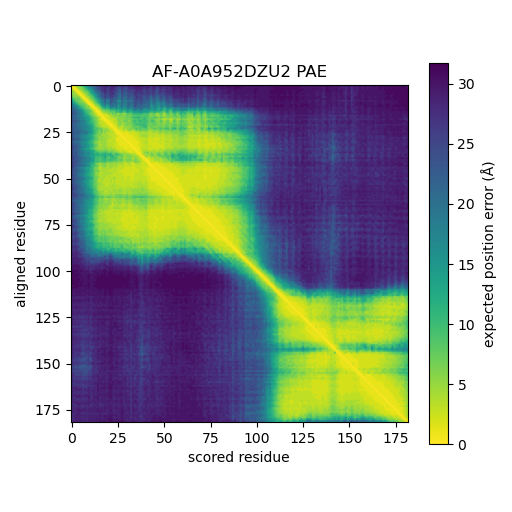434 1.00 84.00 135 VAL A CA 1
ATOM 1113 C C . VAL A 1 135 ? 10.089 -2.277 -20.226 1.00 84.00 135 VAL A C 1
ATOM 1115 O O . VAL A 1 135 ? 10.883 -2.139 -19.295 1.00 84.00 135 VAL A O 1
ATOM 1118 N N . LYS A 1 136 ? 8.853 -1.760 -20.198 1.00 83.12 136 LYS A N 1
ATOM 1119 C CA . LYS A 1 136 ? 8.356 -0.978 -19.060 1.00 83.12 136 LYS A CA 1
ATOM 1120 C C . LYS A 1 136 ? 8.394 -1.790 -17.774 1.00 83.12 136 LYS A C 1
ATOM 1122 O O . LYS A 1 136 ? 8.956 -1.308 -16.804 1.00 83.12 136 LYS A O 1
ATOM 1127 N N . LEU A 1 137 ? 7.864 -3.013 -17.756 1.00 83.25 137 LEU A N 1
ATOM 1128 C CA . LEU A 1 137 ? 7.816 -3.847 -16.550 1.00 83.25 137 LEU A CA 1
ATOM 1129 C C . LEU A 1 137 ? 9.208 -4.290 -16.085 1.00 83.25 137 LEU A C 1
ATOM 1131 O O . LEU A 1 137 ? 9.477 -4.313 -14.882 1.00 83.25 137 LEU A O 1
ATOM 1135 N N . ARG A 1 138 ? 10.112 -4.603 -17.022 1.00 83.19 138 ARG A N 1
ATOM 1136 C CA . ARG A 1 138 ? 11.464 -5.061 -16.684 1.00 83.19 138 ARG A CA 1
ATOM 1137 C C . ARG A 1 138 ? 12.376 -3.932 -16.210 1.00 83.19 138 ARG A C 1
ATOM 1139 O O . ARG A 1 138 ? 13.140 -4.126 -15.266 1.00 83.19 138 ARG A O 1
ATOM 1146 N N . CYS A 1 139 ? 12.305 -2.776 -16.866 1.00 75.50 139 CYS A N 1
ATOM 1147 C CA . CYS A 1 139 ? 13.161 -1.625 -16.587 1.00 75.50 139 CYS A CA 1
ATOM 1148 C C . CYS A 1 139 ? 12.544 -0.648 -15.574 1.00 75.50 139 CYS A C 1
ATOM 1150 O O . CYS A 1 139 ? 13.205 0.325 -15.213 1.00 75.50 139 CYS A O 1
ATOM 1152 N N . HIS A 1 140 ? 11.316 -0.888 -15.084 1.00 72.38 140 HIS A N 1
ATOM 1153 C CA . HIS A 1 140 ? 10.708 -0.008 -14.089 1.00 72.38 140 HIS A CA 1
ATOM 1154 C C . HIS A 1 140 ? 11.529 -0.009 -12.788 1.00 72.38 140 HIS A C 1
ATOM 1156 O O . HIS A 1 140 ? 11.676 -1.068 -12.161 1.00 72.38 140 HIS A O 1
ATOM 1162 N N . PRO A 1 141 ? 11.988 1.159 -12.306 1.00 57.81 141 PRO A N 1
ATOM 1163 C CA . PRO A 1 141 ? 12.855 1.247 -11.131 1.00 57.81 141 PRO A CA 1
ATOM 1164 C C . PRO A 1 141 ? 12.186 0.749 -9.841 1.00 57.81 141 PRO A C 1
ATOM 1166 O O . PRO A 1 141 ? 12.876 0.301 -8.930 1.00 57.81 141 PRO A O 1
ATOM 1169 N N . LEU A 1 142 ? 10.849 0.787 -9.773 1.00 53.66 142 LEU A N 1
ATOM 1170 C CA . LEU A 1 142 ? 10.081 0.389 -8.584 1.00 53.66 142 LEU A CA 1
ATOM 1171 C C . LEU A 1 142 ? 9.652 -1.082 -8.543 1.00 53.66 142 LEU A C 1
ATOM 1173 O O . LEU A 1 142 ? 9.414 -1.586 -7.450 1.00 53.66 142 LEU A O 1
ATOM 1177 N N . TYR A 1 143 ? 9.522 -1.756 -9.692 1.00 63.94 143 TYR A N 1
ATOM 1178 C CA . TYR A 1 143 ? 8.835 -3.053 -9.741 1.00 63.94 143 TYR A CA 1
ATOM 1179 C C . TYR A 1 143 ? 9.702 -4.221 -10.216 1.00 63.94 143 TYR A C 1
ATOM 1181 O O . TYR A 1 143 ? 9.360 -5.345 -9.879 1.00 63.94 143 TYR A O 1
ATOM 1189 N N . LYS A 1 144 ? 10.815 -3.972 -10.937 1.00 70.81 144 LYS A N 1
ATOM 1190 C CA . LYS A 1 144 ? 11.806 -4.973 -11.407 1.00 70.81 144 LYS A CA 1
ATOM 1191 C C . LYS A 1 144 ? 11.236 -6.389 -11.598 1.00 70.81 144 LYS A C 1
ATOM 1193 O O . LYS A 1 144 ? 11.796 -7.357 -11.079 1.00 70.81 144 LYS A O 1
ATOM 1198 N N . PHE A 1 145 ? 10.144 -6.503 -12.353 1.00 83.06 145 PHE A N 1
ATOM 1199 C CA . PHE A 1 145 ? 9.443 -7.773 -12.498 1.00 83.06 145 PHE A CA 1
ATOM 1200 C C . PHE A 1 145 ? 10.380 -8.831 -13.092 1.00 83.06 145 PHE A C 1
ATOM 1202 O O . PHE A 1 145 ? 11.231 -8.551 -13.954 1.00 83.06 145 PHE A O 1
ATOM 1209 N N . THR A 1 146 ? 10.255 -10.055 -12.597 1.00 86.38 146 THR A N 1
ATOM 1210 C 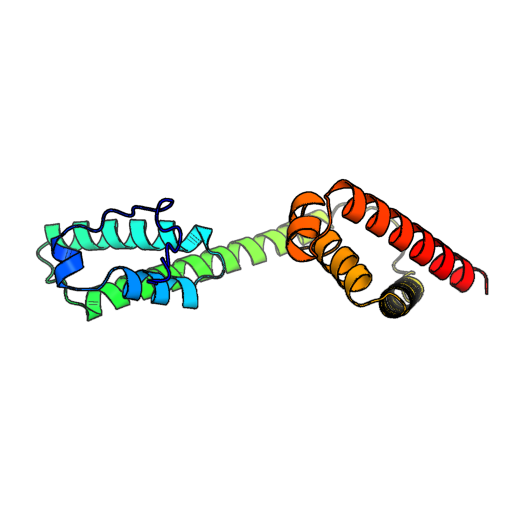CA . THR A 1 146 ? 10.933 -11.226 -13.151 1.00 86.38 146 THR A CA 1
ATOM 1211 C C . THR A 1 146 ? 10.345 -11.569 -14.520 1.00 86.38 146 THR A C 1
ATOM 1213 O O . THR A 1 146 ? 9.204 -11.232 -14.826 1.00 86.38 146 THR A O 1
ATOM 1216 N N . PHE A 1 147 ? 11.107 -12.256 -15.377 1.00 85.12 147 PHE A N 1
ATOM 1217 C CA . PHE A 1 147 ? 10.598 -12.666 -16.695 1.00 85.12 147 PHE A CA 1
ATOM 1218 C C . PHE A 1 147 ? 9.391 -13.604 -16.599 1.00 85.12 147 PHE A C 1
ATOM 1220 O O . PHE A 1 147 ? 8.570 -13.626 -17.510 1.00 85.12 147 PHE A O 1
ATOM 1227 N N . LYS A 1 148 ? 9.270 -14.329 -15.482 1.00 83.75 148 LYS A N 1
ATOM 1228 C CA . LYS A 1 148 ? 8.105 -15.144 -15.162 1.00 83.75 148 LYS A CA 1
ATOM 1229 C C . LYS A 1 148 ? 6.866 -14.275 -14.945 1.00 83.75 148 LYS A C 1
ATOM 1231 O O . LYS A 1 148 ? 5.893 -14.438 -15.663 1.00 83.75 148 LYS A O 1
ATOM 1236 N N . GLU A 1 149 ? 6.947 -13.279 -14.061 1.00 84.00 149 GLU A N 1
ATOM 1237 C CA . GLU A 1 149 ? 5.837 -12.348 -13.797 1.00 84.00 149 GLU A CA 1
ATOM 1238 C C . GLU A 1 149 ? 5.454 -11.530 -15.040 1.00 84.00 149 GLU A C 1
ATOM 1240 O O . GLU A 1 149 ? 4.279 -11.280 -15.288 1.00 84.00 149 GLU A O 1
ATOM 1245 N N . ILE A 1 150 ? 6.436 -11.132 -15.854 1.00 84.75 150 ILE A N 1
ATOM 1246 C CA . ILE A 1 150 ? 6.184 -10.442 -17.129 1.00 84.75 150 ILE A CA 1
ATOM 1247 C C . ILE A 1 150 ? 5.454 -11.369 -18.109 1.00 84.75 150 ILE A C 1
ATOM 1249 O O . ILE A 1 150 ? 4.522 -10.932 -18.784 1.00 84.75 150 ILE A O 1
ATOM 1253 N N . GLY A 1 151 ? 5.866 -12.637 -18.181 1.00 83.88 151 GLY A N 1
ATOM 1254 C CA . GLY A 1 151 ? 5.195 -13.660 -18.975 1.00 83.88 151 GLY A CA 1
ATOM 1255 C C . GLY A 1 151 ? 3.744 -13.863 -18.540 1.00 83.88 151 GLY A C 1
ATOM 1256 O O . GLY A 1 151 ? 2.848 -13.792 -19.380 1.00 83.88 151 GLY A O 1
ATOM 1257 N N . ASP A 1 152 ? 3.509 -13.984 -17.232 1.00 84.88 152 ASP A N 1
ATOM 1258 C CA . ASP A 1 152 ? 2.176 -14.156 -16.644 1.00 84.88 152 ASP A CA 1
ATOM 1259 C C . ASP A 1 152 ? 1.239 -12.969 -16.959 1.00 84.88 152 ASP A C 1
ATOM 1261 O O . ASP A 1 152 ? 0.049 -13.165 -17.196 1.00 84.88 152 ASP A O 1
ATOM 1265 N N . ILE A 1 153 ? 1.765 -11.738 -17.025 1.00 82.75 153 ILE A N 1
ATOM 1266 C CA . ILE A 1 153 ? 0.987 -10.525 -17.350 1.00 82.75 153 ILE A CA 1
ATOM 1267 C C . ILE A 1 153 ? 0.626 -10.442 -18.843 1.00 82.75 153 ILE A C 1
ATOM 1269 O O . ILE A 1 153 ? -0.438 -9.934 -19.196 1.00 82.75 153 ILE A O 1
ATOM 1273 N N . ILE A 1 154 ? 1.516 -10.895 -19.730 1.00 82.88 154 ILE A N 1
ATOM 1274 C CA . ILE A 1 154 ? 1.391 -10.702 -21.188 1.00 82.88 154 ILE A CA 1
ATOM 1275 C C . ILE A 1 154 ? 0.864 -11.970 -21.889 1.00 82.88 154 ILE A C 1
ATOM 1277 O O . ILE A 1 154 ? 0.509 -11.930 -23.067 1.00 82.88 154 ILE A O 1
ATOM 1281 N N . GLY A 1 155 ? 0.758 -13.086 -21.162 1.00 82.38 155 GLY A N 1
ATOM 1282 C CA . GLY A 1 155 ? 0.334 -14.384 -21.689 1.00 82.38 155 GLY A CA 1
ATOM 1283 C C . GLY A 1 155 ? 1.449 -15.135 -22.422 1.00 82.38 155 GLY A C 1
ATOM 1284 O O . GLY A 1 155 ? 1.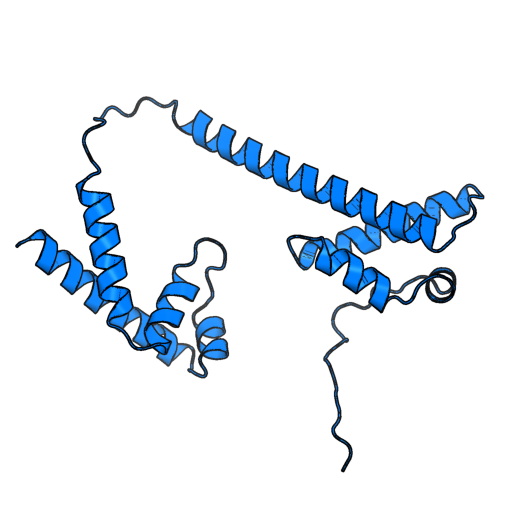173 -15.913 -23.332 1.00 82.38 155 GLY A O 1
ATOM 1285 N N . TYR A 1 156 ? 2.711 -14.884 -22.063 1.00 86.06 156 TYR A N 1
ATOM 1286 C CA . TYR A 1 156 ? 3.896 -15.524 -22.638 1.00 86.06 156 TYR A CA 1
ATOM 1287 C C . TYR A 1 156 ? 4.563 -16.466 -21.638 1.00 86.06 156 TYR A C 1
ATOM 1289 O O . TYR A 1 156 ? 4.510 -16.259 -20.429 1.00 86.06 156 TYR A O 1
ATOM 1297 N N . SER A 1 157 ? 5.266 -17.482 -22.144 1.00 89.81 157 SER A N 1
ATOM 1298 C CA . SER A 1 157 ? 6.167 -18.258 -21.290 1.00 89.81 157 SER A CA 1
ATOM 1299 C C . SER A 1 157 ? 7.331 -17.379 -20.812 1.00 89.81 157 SER A C 1
ATOM 1301 O O . SER A 1 157 ? 7.742 -16.449 -21.514 1.00 89.81 157 SER A O 1
ATOM 1303 N N . GLU A 1 158 ? 7.926 -17.703 -19.660 1.00 87.75 158 GLU A N 1
ATOM 1304 C CA . GLU A 1 158 ? 9.120 -17.003 -19.160 1.00 87.75 158 GLU A CA 1
ATOM 1305 C C . GLU A 1 158 ? 10.239 -16.957 -20.217 1.00 87.75 158 GLU A C 1
ATOM 1307 O O . GLU A 1 158 ? 10.899 -15.931 -20.402 1.00 87.75 158 GLU A O 1
ATOM 1312 N N . SER A 1 159 ? 10.440 -18.070 -20.932 1.00 88.44 159 SER A N 1
ATOM 1313 C CA . SER A 1 159 ? 11.457 -18.182 -21.979 1.00 88.44 159 SER A CA 1
ATOM 1314 C C . SER A 1 159 ? 11.177 -17.238 -23.152 1.00 88.44 159 SER A C 1
ATOM 1316 O O . SER A 1 159 ? 12.086 -16.560 -23.631 1.00 88.44 159 SER A O 1
ATOM 1318 N N . THR A 1 160 ? 9.910 -17.120 -23.551 1.00 85.62 160 THR A N 1
ATOM 1319 C CA . THR A 1 160 ? 9.458 -16.222 -24.615 1.00 85.62 160 THR A CA 1
ATOM 1320 C C . THR A 1 160 ? 9.629 -14.764 -24.195 1.00 85.62 160 THR A C 1
ATOM 1322 O O . THR A 1 160 ? 10.236 -13.996 -24.931 1.00 85.62 160 THR A O 1
ATOM 1325 N N . ALA A 1 161 ? 9.207 -14.386 -22.983 1.00 84.62 161 ALA A N 1
ATOM 1326 C CA . ALA A 1 161 ? 9.366 -13.024 -22.464 1.00 84.62 161 ALA A CA 1
ATOM 1327 C C . ALA A 1 161 ? 10.844 -12.603 -22.345 1.00 84.62 161 ALA A C 1
ATOM 1329 O O . ALA A 1 161 ? 11.199 -11.455 -22.620 1.00 84.62 161 ALA A O 1
ATOM 1330 N N . ARG A 1 162 ? 11.724 -13.536 -21.961 1.00 88.06 162 ARG A N 1
ATOM 1331 C CA . ARG A 1 162 ? 13.173 -13.305 -21.874 1.00 88.06 162 ARG A CA 1
ATOM 1332 C C . ARG A 1 162 ? 13.806 -13.101 -23.250 1.00 88.06 162 ARG A C 1
ATOM 1334 O O . ARG A 1 162 ? 14.607 -12.179 -23.412 1.00 88.06 162 ARG A O 1
ATOM 1341 N N . THR A 1 163 ? 13.462 -13.950 -24.216 1.00 89.44 163 THR A N 1
ATOM 1342 C CA . THR A 1 163 ? 13.944 -13.839 -25.602 1.00 89.44 163 THR A CA 1
ATOM 1343 C C . THR A 1 163 ? 13.464 -12.540 -26.236 1.00 89.44 163 THR A C 1
ATOM 1345 O O . THR A 1 163 ? 14.267 -11.798 -26.796 1.00 89.44 163 THR A O 1
ATOM 1348 N N . GLU A 1 164 ? 12.193 -12.204 -26.043 1.00 86.56 164 GLU A N 1
ATOM 1349 C CA . GLU A 1 164 ? 11.593 -10.985 -26.572 1.00 86.56 164 GLU A CA 1
ATOM 1350 C C . GLU A 1 164 ? 12.254 -9.728 -25.991 1.00 86.56 164 GLU A C 1
ATOM 1352 O O . GLU A 1 164 ? 12.677 -8.841 -26.729 1.00 86.56 164 GLU A O 1
ATOM 1357 N N . PHE A 1 165 ? 12.474 -9.684 -24.672 1.00 88.50 165 PHE A N 1
ATOM 1358 C CA . PHE A 1 165 ? 13.216 -8.589 -24.043 1.00 88.50 165 PHE A CA 1
ATOM 1359 C C . PHE A 1 165 ? 14.645 -8.453 -24.586 1.00 88.50 165 PHE A C 1
ATOM 1361 O O . PHE A 1 165 ? 15.130 -7.337 -24.779 1.00 88.50 165 PHE A O 1
ATOM 1368 N N . LYS A 1 166 ? 15.336 -9.575 -24.830 1.00 88.12 166 LYS A N 1
ATOM 1369 C CA . LYS A 1 166 ? 16.692 -9.571 -25.394 1.00 88.12 166 LYS A CA 1
ATOM 1370 C C . LYS A 1 166 ? 16.696 -8.980 -26.805 1.00 88.12 166 LYS A C 1
ATOM 1372 O O . LYS A 1 166 ? 17.527 -8.119 -27.081 1.00 88.12 166 LYS A O 1
ATOM 1377 N N . ASN A 1 167 ? 15.750 -9.385 -27.649 1.00 86.56 167 ASN A N 1
ATOM 1378 C CA . ASN A 1 167 ? 15.608 -8.872 -29.011 1.00 86.56 167 ASN A CA 1
ATOM 1379 C C . ASN A 1 167 ? 15.323 -7.365 -29.009 1.00 86.56 167 ASN A C 1
ATOM 1381 O O . ASN A 1 167 ? 16.025 -6.600 -29.667 1.00 86.56 167 ASN A O 1
ATOM 1385 N N . ILE A 1 168 ? 14.364 -6.923 -28.189 1.00 86.62 168 ILE A N 1
ATOM 1386 C CA . ILE A 1 168 ? 14.024 -5.504 -28.034 1.00 86.62 168 ILE A CA 1
ATOM 1387 C C . ILE A 1 168 ? 15.243 -4.694 -27.573 1.00 86.62 168 ILE A C 1
ATOM 1389 O O . ILE A 1 168 ? 15.526 -3.623 -28.109 1.00 86.62 168 ILE A O 1
ATOM 1393 N N . ARG A 1 169 ? 16.012 -5.213 -26.608 1.00 86.56 169 ARG A N 1
ATOM 1394 C CA . ARG A 1 169 ? 17.220 -4.551 -26.104 1.00 86.56 169 ARG A CA 1
ATOM 1395 C C . ARG A 1 169 ? 18.291 -4.381 -27.184 1.00 86.56 169 ARG A C 1
ATOM 1397 O O . ARG A 1 169 ? 18.897 -3.313 -27.248 1.00 86.56 169 ARG A O 1
ATOM 1404 N N . GLU A 1 170 ? 18.536 -5.398 -28.007 1.00 86.19 170 GLU A N 1
ATOM 1405 C CA . GLU A 1 170 ? 19.515 -5.316 -29.103 1.00 86.19 170 GLU A CA 1
ATOM 1406 C C . GLU A 1 170 ? 19.078 -4.335 -30.199 1.00 86.19 170 GLU A C 1
ATOM 1408 O O . GLU A 1 170 ? 19.906 -3.584 -30.721 1.00 86.19 170 GLU A O 1
ATOM 1413 N N . ILE A 1 171 ? 17.777 -4.265 -30.494 1.00 85.50 171 ILE A N 1
ATOM 1414 C CA . ILE A 1 171 ? 17.220 -3.301 -31.452 1.00 85.50 171 ILE A CA 1
ATOM 1415 C C . ILE A 1 171 ? 17.363 -1.867 -30.922 1.00 85.50 171 ILE A C 1
ATOM 1417 O O . ILE A 1 171 ? 17.864 -1.001 -31.636 1.00 85.50 171 ILE A O 1
ATOM 1421 N N . ILE A 1 172 ? 17.012 -1.613 -29.654 1.00 84.50 172 ILE A N 1
ATOM 1422 C CA . ILE A 1 172 ? 17.182 -0.289 -29.025 1.00 84.50 172 ILE A CA 1
ATOM 1423 C C . ILE A 1 172 ? 18.658 0.120 -29.026 1.00 84.50 172 ILE A C 1
ATOM 1425 O O . ILE A 1 172 ? 18.991 1.253 -29.364 1.00 84.50 172 ILE A O 1
ATOM 1429 N N . LYS A 1 173 ? 19.558 -0.805 -28.676 1.00 85.31 173 LYS A N 1
ATOM 1430 C CA . LYS A 1 173 ? 21.003 -0.556 -28.670 1.00 85.31 173 LYS A CA 1
ATOM 1431 C C . LYS A 1 173 ? 21.516 -0.204 -30.068 1.00 85.31 173 LYS A C 1
ATOM 1433 O O . LYS A 1 173 ? 22.269 0.754 -30.210 1.00 85.31 173 LYS A O 1
ATOM 1438 N N . SER A 1 174 ? 21.077 -0.937 -31.089 1.00 83.94 174 SER A N 1
ATOM 1439 C CA . SER A 1 174 ? 21.417 -0.662 -32.489 1.00 83.94 174 SER A CA 1
ATOM 1440 C C . SER A 1 174 ? 20.895 0.701 -32.954 1.00 83.94 174 SER A C 1
ATOM 1442 O O . SER A 1 174 ? 21.642 1.449 -33.578 1.00 83.94 174 SER A O 1
ATOM 1444 N N . TYR A 1 175 ? 19.660 1.066 -32.592 1.00 82.25 175 TYR A N 1
ATOM 1445 C CA . TYR A 1 175 ? 19.056 2.362 -32.931 1.00 82.25 175 TYR A CA 1
ATOM 1446 C C . TYR A 1 175 ? 19.804 3.540 -32.294 1.00 82.25 175 TYR A C 1
ATOM 1448 O O . TYR A 1 175 ? 20.145 4.508 -32.972 1.00 82.25 175 TYR A O 1
ATOM 1456 N N . VAL A 1 176 ? 20.108 3.441 -30.996 1.00 81.94 176 VAL A N 1
ATOM 1457 C CA . VAL A 1 176 ? 20.866 4.473 -30.274 1.00 81.94 176 VAL A CA 1
ATOM 1458 C C . VAL A 1 176 ? 22.273 4.604 -30.849 1.00 81.94 176 VAL A C 1
ATOM 1460 O O . VAL A 1 176 ? 22.729 5.721 -31.075 1.00 81.94 176 VAL A O 1
ATOM 1463 N N . ASN A 1 177 ? 22.944 3.487 -31.141 1.00 83.12 177 ASN A N 1
ATOM 1464 C CA . ASN A 1 177 ? 24.265 3.513 -31.765 1.00 83.12 177 ASN A CA 1
ATOM 1465 C C . ASN A 1 177 ? 24.216 4.209 -33.129 1.00 83.12 177 ASN A C 1
ATOM 1467 O O . ASN A 1 177 ? 25.000 5.123 -33.349 1.00 83.12 177 ASN A O 1
ATOM 1471 N N . ALA A 1 178 ? 23.268 3.855 -34.002 1.00 82.06 178 ALA A N 1
ATOM 1472 C CA . ALA A 1 178 ? 23.117 4.497 -35.307 1.00 82.06 178 ALA A CA 1
ATOM 1473 C C . ALA A 1 178 ? 22.960 6.023 -35.183 1.00 82.06 178 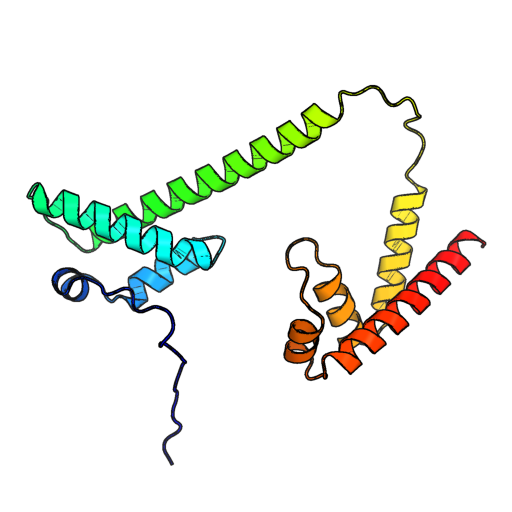ALA A C 1
ATOM 1475 O O . ALA A 1 178 ? 23.697 6.761 -35.827 1.00 82.06 178 ALA A O 1
ATOM 1476 N N . LYS A 1 179 ? 22.090 6.492 -34.277 1.00 78.44 179 LYS A N 1
ATOM 1477 C CA . LYS A 1 179 ? 21.871 7.923 -33.993 1.00 78.44 179 LYS A CA 1
ATOM 1478 C C . LYS A 1 179 ? 23.070 8.639 -33.369 1.00 78.44 179 LYS A C 1
ATOM 1480 O O . LYS A 1 179 ? 23.171 9.848 -33.492 1.00 78.44 179 LYS A O 1
ATOM 1485 N N . THR A 1 180 ? 23.966 7.910 -32.706 1.00 74.88 180 THR A N 1
ATOM 1486 C CA . THR A 1 180 ? 25.168 8.489 -32.080 1.00 74.88 180 THR A CA 1
ATOM 1487 C C . THR A 1 180 ? 26.301 8.712 -33.094 1.00 74.88 180 THR A C 1
ATOM 1489 O O . THR A 1 180 ? 27.199 9.505 -32.828 1.00 74.88 180 THR A O 1
ATOM 1492 N N . TYR A 1 181 ? 26.276 8.014 -34.235 1.00 66.06 181 TYR A N 1
ATOM 1493 C CA . TYR A 1 181 ? 27.271 8.128 -35.313 1.00 66.06 181 TYR A CA 1
ATOM 1494 C C . TYR A 1 181 ? 26.742 8.861 -36.563 1.00 66.06 181 TYR A C 1
ATOM 1496 O O . TYR A 1 181 ? 27.418 8.843 -37.591 1.00 66.06 181 TYR A O 1
ATOM 1504 N N . THR A 1 182 ? 25.544 9.456 -36.493 1.00 56.50 182 THR A N 1
ATOM 1505 C CA . THR A 1 182 ? 24.982 10.324 -37.548 1.00 56.50 182 THR A CA 1
ATOM 1506 C C . THR A 1 182 ? 25.227 11.782 -37.191 1.00 56.50 182 THR A C 1
ATOM 1508 O O . THR A 1 182 ? 25.523 12.566 -38.115 1.00 56.50 182 THR A O 1
#